Protein AF-A0A291TD66-F1 (afdb_monomer)

Radius of gyration: 29.39 Å; Cα contacts (8 Å, |Δi|>4): 275; chains: 1; bounding box: 72×44×84 Å

Sequence (279 aa):
MDSLESNVFINEDDFLKKINCFNLNLIEVDSYNDLDIILSMSVDSFLTFAHKKQLDIFYQFNYLDETDYLITGSTVIDSIPSVLFSSHQIHSDFPAYLNSLLSPDNSLSVPDDFQKSFNSFEHSLASKIINYDHSLDEIYFSHPESVVLFVLFEGHILGLEQIFFECPYLSSEGQLEEFLISHKDFLAKVQSTLDDERKNFKNSLFHDAHFTQCTNKSLRTEYIQRIWNDPQHSNVRTLFHDPLNDYSPDTPSSSFKTFIEASYSEYRNLLRRGLIKSE

pLDDT: mean 76.98, std 14.84, range [33.75, 93.75]

Foldseek 3Di:
DDPPPPLPDDDPVVVVVVCVVVVWDWDFDPDPPATAIETADDPVVVVVVCVVVVWDKDKDFAFDDLLQQQQALVLCVPQVQCLLDQCPQAPPCLRVVLNCVVDVPPPCPPPPVNVVVHDPLSVVLSVQNSVVSVVDDPVRRVHGQWMWMWTQDSNHTYIYDIDGDDDPGDTSNVVSVVSVVVCVVVSVVVNVVLVVVLVVVLVVLLVDPQLLPCPDPVSLVVVQLCLLPDPVNVCLCRSQPDVVACPDSSDGDPRSSVSSVVSSVVSVVCVVVVVDDDD

Structure (mmCIF, N/CA/C/O backbone):
data_AF-A0A291TD66-F1
#
_entry.id   AF-A0A291TD66-F1
#
loop_
_atom_site.group_PDB
_atom_site.id
_atom_site.type_symbol
_atom_site.label_atom_id
_atom_site.label_alt_id
_atom_site.label_comp_id
_atom_site.label_asym_id
_atom_site.label_entity_id
_atom_site.label_seq_id
_atom_site.pdbx_PDB_ins_code
_atom_site.Cartn_x
_atom_site.Cartn_y
_atom_site.Cartn_z
_atom_site.occupancy
_atom_site.B_iso_or_equiv
_atom_site.auth_seq_id
_atom_site.auth_comp_id
_atom_site.auth_asym_id
_atom_site.auth_atom_id
_atom_site.pdbx_PDB_model_num
ATOM 1 N N . MET A 1 1 ? 39.226 -28.873 -39.088 1.00 35.69 1 MET A N 1
ATOM 2 C CA . MET A 1 1 ? 40.150 -28.411 -38.038 1.00 35.69 1 MET A CA 1
ATOM 3 C C . MET A 1 1 ? 39.379 -27.391 -37.251 1.00 35.69 1 MET A C 1
ATOM 5 O O . MET A 1 1 ? 39.057 -26.341 -37.788 1.00 35.69 1 MET A O 1
ATOM 9 N N . ASP A 1 2 ? 38.971 -27.821 -36.069 1.00 37.25 2 ASP A N 1
ATOM 10 C CA . ASP A 1 2 ? 38.039 -27.144 -35.185 1.00 37.25 2 ASP A CA 1
ATOM 11 C C . ASP A 1 2 ? 38.670 -25.877 -34.608 1.00 37.25 2 ASP A C 1
ATOM 13 O O . ASP A 1 2 ? 39.697 -25.949 -33.936 1.00 37.25 2 ASP A O 1
ATOM 17 N N . SER A 1 3 ? 38.048 -24.722 -34.834 1.00 36.16 3 SER A N 1
ATOM 18 C CA . SER A 1 3 ? 38.161 -23.594 -33.911 1.00 36.16 3 SER A CA 1
ATOM 19 C C . SER A 1 3 ? 36.918 -23.620 -33.029 1.00 36.16 3 SER A C 1
ATOM 21 O O . SER A 1 3 ? 35.952 -22.896 -33.258 1.00 36.16 3 SER A O 1
ATOM 23 N N . LEU A 1 4 ? 36.928 -24.528 -32.052 1.00 37.41 4 LEU A N 1
ATOM 24 C CA . LEU A 1 4 ? 36.123 -24.362 -30.850 1.00 37.41 4 LEU A CA 1
ATOM 25 C C . LEU A 1 4 ? 36.611 -23.068 -30.194 1.00 37.41 4 LEU A C 1
ATOM 27 O O . LEU A 1 4 ? 37.644 -23.064 -29.525 1.00 37.41 4 LEU A O 1
ATOM 31 N N . GLU A 1 5 ? 35.897 -21.967 -30.416 1.00 40.19 5 GLU A N 1
ATOM 32 C CA . GLU A 1 5 ? 35.895 -20.859 -29.468 1.00 40.19 5 GLU A CA 1
ATOM 33 C C . GLU A 1 5 ? 35.313 -21.428 -28.175 1.00 40.19 5 GLU A C 1
ATOM 35 O O . GLU A 1 5 ? 34.105 -21.525 -27.976 1.00 40.19 5 GLU A O 1
ATOM 40 N N . SER A 1 6 ? 36.198 -21.959 -27.333 1.00 33.75 6 SER A N 1
ATOM 41 C CA . SER A 1 6 ? 35.845 -22.327 -25.977 1.00 33.75 6 SER A CA 1
ATOM 42 C C . SER A 1 6 ? 35.407 -21.045 -25.289 1.00 33.75 6 SER A C 1
ATOM 44 O O . SER A 1 6 ? 36.240 -20.157 -25.095 1.00 33.75 6 SER A O 1
ATOM 46 N N . ASN A 1 7 ? 34.132 -20.951 -24.918 1.00 38.38 7 ASN A N 1
ATOM 47 C CA . ASN A 1 7 ? 33.696 -19.993 -23.913 1.00 38.38 7 ASN A CA 1
ATOM 48 C C . ASN A 1 7 ? 34.590 -20.221 -22.689 1.00 38.38 7 ASN A C 1
ATOM 50 O O . ASN A 1 7 ? 34.518 -21.264 -22.035 1.00 38.38 7 ASN A O 1
ATOM 54 N N . VAL A 1 8 ? 35.538 -19.312 -22.467 1.00 44.75 8 VAL A N 1
ATOM 55 C CA . VAL A 1 8 ? 36.436 -19.376 -21.319 1.00 44.75 8 VAL A CA 1
ATOM 56 C C . VAL A 1 8 ? 35.606 -18.918 -20.134 1.00 44.75 8 VAL A C 1
ATOM 58 O O . VAL A 1 8 ? 35.454 -17.725 -19.914 1.00 44.75 8 VAL A O 1
ATOM 61 N N . PHE A 1 9 ? 35.039 -19.875 -19.405 1.00 46.47 9 PHE A N 1
ATOM 62 C CA . PHE A 1 9 ? 34.419 -19.609 -18.115 1.00 46.47 9 PHE A CA 1
ATOM 63 C C . PHE A 1 9 ? 35.531 -19.317 -17.115 1.00 46.47 9 PHE A C 1
ATOM 65 O O . PHE A 1 9 ? 36.374 -20.171 -16.826 1.00 46.47 9 PHE A O 1
ATOM 72 N N . ILE A 1 10 ? 35.562 -18.086 -16.633 1.00 53.94 10 ILE A N 1
ATOM 73 C CA . ILE A 1 10 ? 36.482 -17.637 -15.595 1.00 53.94 10 ILE A CA 1
ATOM 74 C C . ILE A 1 10 ? 35.692 -17.677 -14.300 1.00 53.94 10 ILE A C 1
ATOM 76 O O . ILE A 1 10 ? 34.502 -17.372 -14.301 1.00 53.94 10 ILE A O 1
ATOM 80 N N . ASN A 1 11 ? 36.318 -18.098 -13.204 1.00 61.22 11 ASN A N 1
ATOM 81 C CA . ASN A 1 11 ? 35.626 -17.994 -11.930 1.00 61.22 11 ASN A CA 1
ATOM 82 C C . ASN A 1 11 ? 35.436 -16.513 -11.559 1.00 61.22 11 ASN A C 1
ATOM 84 O O . ASN A 1 11 ? 36.188 -15.630 -11.984 1.00 61.22 11 ASN A O 1
ATOM 88 N N . GLU A 1 12 ? 34.420 -16.270 -10.750 1.00 58.66 12 GLU A N 1
ATOM 89 C CA . GLU A 1 12 ? 34.024 -14.948 -10.287 1.00 58.66 12 GLU A CA 1
ATOM 90 C C . GLU A 1 12 ? 35.182 -14.189 -9.615 1.00 58.66 12 GLU A C 1
ATOM 92 O O . GLU A 1 12 ? 35.475 -13.058 -9.984 1.00 58.66 12 GLU A O 1
ATOM 97 N N . ASP A 1 13 ? 35.938 -14.831 -8.720 1.00 66.19 13 ASP A N 1
ATOM 98 C CA . ASP A 1 13 ? 37.070 -14.201 -8.023 1.00 66.19 13 ASP A CA 1
ATOM 99 C C . ASP A 1 13 ? 38.152 -13.657 -8.971 1.00 66.19 13 ASP A C 1
ATOM 101 O O . ASP A 1 13 ? 38.723 -12.584 -8.748 1.00 66.19 13 ASP A O 1
ATOM 105 N N . ASP A 1 14 ? 38.492 -14.403 -10.022 1.00 66.62 14 ASP A N 1
ATOM 106 C CA . ASP A 1 14 ? 39.509 -13.998 -10.991 1.00 66.62 14 ASP A CA 1
ATOM 107 C C . ASP A 1 14 ? 38.967 -12.945 -11.962 1.00 66.62 14 ASP A C 1
ATOM 109 O O . ASP A 1 14 ? 39.715 -12.059 -12.394 1.00 66.62 14 ASP A O 1
ATOM 113 N N . PHE A 1 15 ? 37.664 -12.979 -12.240 1.00 65.12 15 PHE A N 1
ATOM 114 C CA . PHE A 1 15 ? 36.959 -11.923 -12.953 1.00 65.12 15 PHE A CA 1
ATOM 115 C C . PHE A 1 15 ? 36.955 -10.606 -12.159 1.00 65.12 15 PHE A C 1
ATOM 117 O O . PHE A 1 15 ? 37.388 -9.567 -12.667 1.00 65.12 15 PHE A O 1
ATOM 124 N N . LEU A 1 16 ? 36.597 -10.654 -10.874 1.00 63.41 16 LEU A N 1
ATOM 125 C CA . LEU A 1 16 ? 36.580 -9.502 -9.970 1.00 63.41 16 LEU A CA 1
ATOM 126 C C . LEU A 1 16 ? 37.979 -8.902 -9.779 1.00 63.41 16 LEU A C 1
ATOM 128 O O . LEU A 1 16 ? 38.147 -7.680 -9.790 1.00 63.41 16 LEU A O 1
ATOM 132 N N . LYS A 1 17 ? 39.026 -9.735 -9.681 1.00 68.69 17 LYS A N 1
ATOM 133 C CA . LYS A 1 17 ? 40.422 -9.255 -9.676 1.00 68.69 17 LYS A CA 1
ATOM 134 C C . LYS A 1 17 ? 40.770 -8.512 -10.960 1.00 68.69 17 LYS A C 1
ATOM 136 O O . LYS A 1 17 ? 41.386 -7.448 -10.888 1.00 68.69 17 LYS A O 1
ATOM 141 N N . LYS A 1 18 ? 40.382 -9.043 -12.126 1.00 65.69 18 LYS A N 1
ATOM 142 C CA . LYS A 1 18 ? 40.617 -8.375 -13.413 1.00 65.69 18 LYS A CA 1
ATOM 143 C C . LYS A 1 18 ? 39.899 -7.028 -13.477 1.00 65.69 18 LYS A C 1
ATOM 145 O O . LYS A 1 18 ? 40.526 -6.067 -13.911 1.00 65.69 18 LYS A O 1
ATOM 150 N N . ILE A 1 19 ? 38.646 -6.937 -13.029 1.00 66.62 19 ILE A N 1
ATOM 151 C CA . ILE A 1 19 ? 37.884 -5.676 -12.977 1.00 66.62 19 ILE A CA 1
ATOM 152 C C . ILE A 1 19 ? 38.576 -4.648 -12.075 1.00 66.62 19 ILE A C 1
ATOM 154 O O . ILE A 1 19 ? 38.814 -3.516 -12.503 1.00 66.62 19 ILE A O 1
ATOM 158 N N . ASN A 1 20 ? 38.998 -5.053 -10.875 1.00 63.38 20 ASN A N 1
ATOM 159 C CA . ASN A 1 20 ? 39.725 -4.186 -9.945 1.00 63.38 20 ASN A CA 1
ATOM 160 C C . ASN A 1 20 ? 41.057 -3.671 -10.520 1.00 63.38 20 ASN A C 1
ATOM 162 O O . ASN A 1 20 ? 41.420 -2.520 -10.288 1.00 63.38 20 ASN A O 1
ATOM 166 N N . CYS A 1 21 ? 41.773 -4.465 -11.331 1.00 64.44 21 CYS A N 1
ATOM 167 C CA . CYS A 1 21 ? 42.981 -4.001 -12.031 1.00 64.44 21 CYS A CA 1
ATOM 168 C C . CYS A 1 21 ? 42.725 -2.831 -13.000 1.00 64.44 21 CYS A C 1
ATOM 170 O O . CYS A 1 21 ? 43.675 -2.149 -13.391 1.00 64.44 21 CYS A O 1
ATOM 172 N N . PHE A 1 22 ? 41.472 -2.592 -13.392 1.00 60.22 22 PHE A N 1
ATOM 173 C CA . PHE A 1 22 ? 41.070 -1.460 -14.223 1.00 60.22 22 PHE A CA 1
ATOM 174 C C . PHE A 1 22 ? 40.542 -0.262 -13.413 1.00 60.22 22 PHE A C 1
ATOM 176 O O . PHE A 1 22 ? 40.078 0.697 -14.025 1.00 60.22 22 PHE A O 1
ATOM 183 N N . ASN A 1 23 ? 40.659 -0.272 -12.075 1.00 54.47 23 ASN A N 1
ATOM 184 C CA . ASN A 1 23 ? 40.127 0.760 -11.169 1.00 54.47 23 ASN A CA 1
ATOM 185 C C . ASN A 1 23 ? 38.615 0.998 -11.337 1.00 54.47 23 ASN A C 1
ATOM 187 O O . ASN A 1 23 ? 38.144 2.132 -11.238 1.00 54.47 23 ASN A O 1
ATOM 191 N N . LEU A 1 24 ? 37.855 -0.058 -11.625 1.00 58.28 24 LEU A N 1
ATOM 192 C CA . LEU A 1 24 ? 36.402 0.020 -11.720 1.00 58.28 24 LEU A CA 1
ATOM 193 C C . LEU A 1 24 ? 35.789 -0.261 -10.346 1.00 58.28 24 LEU A C 1
ATOM 195 O O . LEU A 1 24 ? 36.155 -1.241 -9.703 1.00 58.28 24 LEU A O 1
ATOM 199 N N . ASN A 1 25 ? 34.862 0.591 -9.909 1.00 53.41 25 ASN A N 1
ATOM 200 C CA . ASN A 1 25 ? 34.081 0.352 -8.699 1.00 53.41 25 ASN A CA 1
ATOM 201 C C . ASN A 1 25 ? 32.863 -0.502 -9.067 1.00 53.41 25 ASN A C 1
ATOM 203 O O . ASN A 1 25 ? 32.095 -0.131 -9.958 1.00 53.41 25 ASN A O 1
ATOM 207 N N . LEU A 1 26 ? 32.729 -1.647 -8.402 1.00 55.78 26 LEU A N 1
ATOM 208 C CA . LEU A 1 26 ? 31.728 -2.668 -8.688 1.00 55.78 26 LEU A CA 1
ATOM 209 C C . LEU A 1 26 ? 30.606 -2.631 -7.653 1.00 55.78 26 LEU A C 1
ATOM 211 O O . LEU A 1 26 ? 30.875 -2.512 -6.456 1.00 55.78 26 LEU A O 1
ATOM 215 N N . ILE A 1 27 ? 29.372 -2.774 -8.127 1.00 53.19 27 ILE A N 1
ATOM 216 C CA . ILE A 1 27 ? 28.210 -3.100 -7.306 1.00 53.19 27 ILE A CA 1
ATOM 217 C C . ILE A 1 27 ? 27.649 -4.404 -7.874 1.00 53.19 27 ILE A C 1
ATOM 219 O O . ILE A 1 27 ? 27.242 -4.461 -9.035 1.00 53.19 27 ILE A O 1
ATOM 223 N N . GLU A 1 28 ? 27.711 -5.465 -7.077 1.00 51.84 28 GLU A N 1
ATOM 224 C CA . GLU A 1 28 ? 27.093 -6.748 -7.404 1.00 51.84 28 GLU A CA 1
ATOM 225 C C . GLU A 1 28 ? 25.586 -6.646 -7.153 1.00 51.84 28 GLU A C 1
ATOM 227 O O . GLU A 1 28 ? 25.164 -6.085 -6.137 1.00 51.84 28 GLU A O 1
ATOM 232 N N . VAL A 1 29 ? 24.780 -7.140 -8.091 1.00 47.06 29 VAL A N 1
ATOM 233 C CA . VAL A 1 29 ? 23.324 -7.200 -7.945 1.00 47.06 29 VAL A CA 1
ATOM 234 C C . VAL A 1 29 ? 22.941 -8.655 -7.721 1.00 47.06 29 VAL A C 1
ATOM 236 O O . VAL A 1 29 ? 23.192 -9.495 -8.581 1.00 47.06 29 VAL A O 1
ATOM 239 N N . ASP A 1 30 ? 22.328 -8.947 -6.572 1.00 44.62 30 ASP A N 1
ATOM 240 C CA . ASP A 1 30 ? 21.834 -10.282 -6.221 1.00 44.62 30 ASP A CA 1
ATOM 241 C C . ASP A 1 30 ? 20.697 -10.699 -7.178 1.00 44.62 30 ASP A C 1
ATOM 243 O O . ASP A 1 30 ? 19.514 -10.485 -6.902 1.00 44.62 30 ASP A O 1
ATOM 247 N N . SER A 1 31 ? 21.036 -11.296 -8.322 1.00 44.06 31 SER A N 1
ATOM 248 C CA . SER A 1 31 ? 20.079 -11.907 -9.248 1.00 44.06 31 SER A CA 1
ATOM 249 C C . SER A 1 31 ? 20.279 -13.425 -9.291 1.00 44.06 31 SER A C 1
ATOM 251 O O . SER A 1 31 ? 21.393 -13.943 -9.274 1.00 44.06 31 SER A O 1
ATOM 253 N N . TYR A 1 32 ? 19.172 -14.169 -9.291 1.00 45.06 32 TYR A N 1
ATOM 254 C CA . TYR A 1 32 ? 19.145 -15.576 -8.885 1.00 45.06 32 TYR A CA 1
ATOM 255 C C . TYR A 1 32 ? 19.742 -16.588 -9.876 1.00 45.06 32 TYR A C 1
ATOM 257 O O . TYR A 1 32 ? 19.617 -17.775 -9.594 1.00 45.06 32 TYR A O 1
ATOM 265 N N . ASN A 1 33 ? 20.359 -16.199 -11.000 1.00 48.38 33 ASN A N 1
ATOM 266 C CA . ASN A 1 33 ? 20.998 -17.176 -11.903 1.00 48.38 33 ASN A CA 1
ATOM 267 C C . ASN A 1 33 ? 22.148 -16.668 -12.794 1.00 48.38 33 ASN A C 1
ATOM 269 O O . ASN A 1 33 ? 22.794 -17.515 -13.400 1.00 48.38 33 ASN A O 1
ATOM 273 N N . ASP A 1 34 ? 22.469 -15.374 -12.844 1.00 53.81 34 ASP A N 1
ATOM 274 C CA . ASP A 1 34 ? 23.627 -14.853 -13.585 1.00 53.81 34 ASP A CA 1
ATOM 275 C C . ASP A 1 34 ? 24.214 -13.633 -12.847 1.00 53.81 34 ASP A C 1
ATOM 277 O O . ASP A 1 34 ? 23.474 -12.803 -12.312 1.00 53.81 34 ASP A O 1
ATOM 281 N N . LEU A 1 35 ? 25.550 -13.551 -12.786 1.00 57.81 35 LEU A N 1
ATOM 282 C CA . LEU A 1 35 ? 26.290 -12.409 -12.233 1.00 57.81 35 LEU A CA 1
ATOM 283 C C . LEU A 1 35 ? 26.187 -11.225 -13.200 1.00 57.81 35 LEU A C 1
ATOM 285 O O . LEU A 1 35 ? 27.022 -11.066 -14.095 1.00 57.81 35 LEU A O 1
ATOM 289 N N . ASP A 1 36 ? 25.164 -10.402 -13.003 1.00 62.38 36 ASP A N 1
ATOM 290 C CA . ASP A 1 36 ? 25.065 -9.089 -13.626 1.00 62.38 36 ASP A CA 1
ATOM 291 C C . ASP A 1 36 ? 25.884 -8.092 -12.807 1.00 62.38 36 ASP A C 1
ATOM 293 O O . ASP A 1 36 ? 25.640 -7.859 -11.621 1.00 62.38 36 ASP A O 1
ATOM 297 N N . ILE A 1 37 ? 26.894 -7.503 -13.444 1.00 69.12 37 ILE A N 1
ATOM 298 C CA . ILE A 1 37 ? 27.812 -6.585 -12.775 1.00 69.12 37 ILE A CA 1
ATOM 299 C C . ILE A 1 37 ? 27.511 -5.159 -13.206 1.00 69.12 37 ILE A C 1
ATOM 301 O O . ILE A 1 37 ? 27.679 -4.799 -14.375 1.00 69.12 37 ILE A O 1
ATOM 305 N N . ILE A 1 38 ? 27.120 -4.334 -12.233 1.00 70.94 38 ILE A N 1
ATOM 306 C CA . ILE A 1 38 ? 26.930 -2.901 -12.430 1.00 70.94 38 ILE A CA 1
ATOM 307 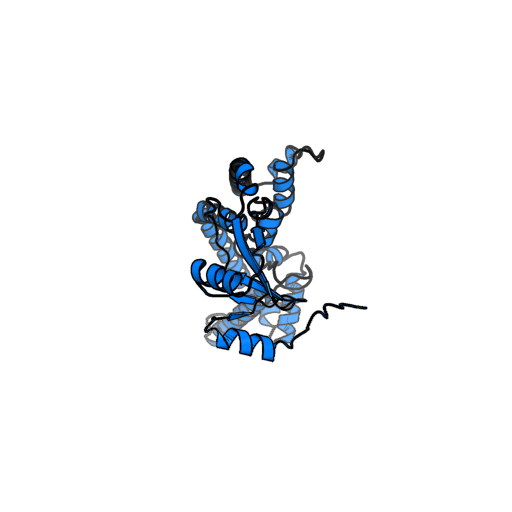C C . ILE A 1 38 ? 28.239 -2.177 -12.141 1.00 70.94 38 ILE A C 1
ATOM 309 O O . ILE A 1 38 ? 28.860 -2.301 -11.080 1.00 70.94 38 ILE A O 1
ATOM 313 N N . LEU A 1 39 ? 28.658 -1.385 -13.119 1.00 72.06 39 LEU A N 1
ATOM 314 C CA . LEU A 1 39 ? 29.852 -0.570 -13.059 1.00 72.06 39 LEU A CA 1
ATOM 315 C C . LEU A 1 39 ? 29.482 0.860 -12.657 1.00 72.06 39 LEU A C 1
ATOM 317 O O . LEU A 1 39 ? 28.816 1.579 -13.402 1.00 72.06 39 LEU A O 1
ATOM 321 N N . SER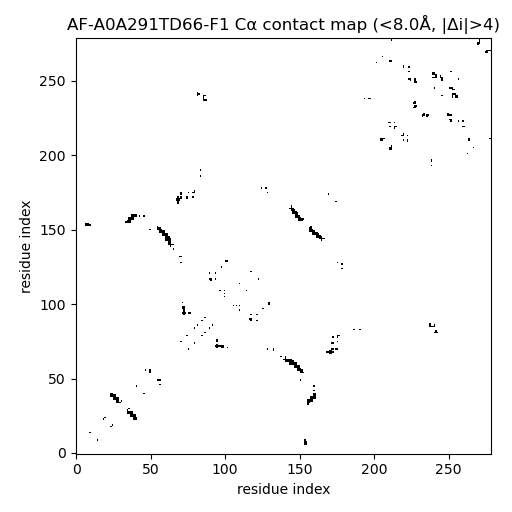 A 1 40 ? 29.994 1.303 -11.510 1.00 69.12 40 SER A N 1
ATOM 322 C CA . SER A 1 40 ? 29.873 2.687 -11.041 1.00 69.12 40 SER A CA 1
ATOM 323 C C . SER A 1 40 ? 30.949 3.560 -11.705 1.00 69.12 40 SER A C 1
ATOM 325 O O . SER A 1 40 ? 31.948 3.934 -11.079 1.00 69.12 40 SER A O 1
ATOM 327 N N . MET A 1 41 ? 30.783 3.872 -12.992 1.00 72.56 41 MET A N 1
ATOM 328 C CA . MET A 1 41 ? 31.677 4.766 -13.742 1.00 72.56 41 MET A CA 1
ATOM 329 C C . MET A 1 41 ? 30.913 5.702 -14.685 1.00 72.56 41 MET A C 1
ATOM 331 O O . MET A 1 41 ? 29.727 5.518 -14.927 1.00 72.56 41 MET A O 1
ATOM 335 N N . SER A 1 42 ? 31.595 6.703 -15.256 1.00 79.69 42 SER A N 1
ATOM 336 C CA . SER A 1 42 ? 30.979 7.568 -16.270 1.00 79.69 42 SER A CA 1
ATOM 337 C C . SER A 1 42 ? 30.747 6.833 -17.595 1.00 79.69 42 SER A C 1
ATOM 339 O O . SER A 1 42 ? 31.536 5.963 -17.973 1.00 79.69 42 SER A O 1
ATOM 341 N N . VAL A 1 43 ? 29.726 7.259 -18.349 1.00 81.88 43 VAL A N 1
ATOM 342 C CA . VAL A 1 43 ? 29.430 6.749 -19.702 1.00 81.88 43 VAL A CA 1
ATOM 343 C C . VAL A 1 43 ? 30.674 6.794 -20.596 1.00 81.88 43 VAL A C 1
ATOM 345 O O . VAL A 1 43 ? 31.015 5.795 -21.221 1.00 81.88 43 VAL A O 1
ATOM 348 N N . ASP A 1 44 ? 31.429 7.897 -20.588 1.00 83.19 44 ASP A N 1
ATOM 349 C CA . ASP A 1 44 ? 32.660 8.030 -21.384 1.00 83.19 44 ASP A CA 1
ATOM 350 C C . ASP A 1 44 ? 33.723 6.976 -21.032 1.00 83.19 44 ASP A C 1
ATOM 352 O O . ASP A 1 44 ? 34.419 6.456 -21.911 1.00 83.19 44 ASP A O 1
ATOM 356 N N . SER A 1 45 ? 33.847 6.638 -19.744 1.00 82.94 45 SER A N 1
ATOM 357 C CA . SER A 1 45 ? 34.792 5.621 -19.269 1.00 82.94 45 SER A CA 1
ATOM 358 C C . SER A 1 45 ? 34.364 4.227 -19.721 1.00 82.94 45 SER A C 1
ATOM 360 O O . SER A 1 45 ? 35.200 3.445 -20.180 1.00 82.94 45 SER A O 1
ATOM 362 N N . PHE A 1 46 ? 33.061 3.947 -19.667 1.00 84.00 46 PHE A N 1
ATOM 363 C CA . PHE A 1 46 ? 32.473 2.692 -20.125 1.00 84.00 46 PHE A CA 1
ATOM 364 C C . PHE A 1 46 ? 32.638 2.502 -21.637 1.00 84.00 46 PHE A C 1
ATOM 366 O O . PHE A 1 46 ? 33.136 1.467 -22.082 1.00 84.00 46 PHE A O 1
ATOM 373 N N . LEU A 1 47 ? 32.332 3.533 -22.433 1.00 85.38 47 LEU A N 1
ATOM 374 C CA . LEU A 1 47 ? 32.537 3.514 -23.885 1.00 85.38 47 LEU A CA 1
ATOM 375 C C . LEU A 1 47 ? 34.017 3.313 -24.233 1.00 85.38 47 LEU A C 1
ATOM 377 O O . LEU A 1 47 ? 34.358 2.508 -25.100 1.00 85.38 47 LEU A O 1
ATOM 381 N N . THR A 1 48 ? 34.922 3.990 -23.519 1.00 86.25 48 THR A N 1
ATOM 382 C CA . THR A 1 48 ? 36.372 3.822 -23.702 1.00 86.25 48 THR A CA 1
ATOM 383 C C . THR A 1 48 ? 36.820 2.393 -23.389 1.00 86.25 48 THR A C 1
ATOM 385 O O . THR A 1 48 ? 37.633 1.826 -24.124 1.00 86.25 48 THR A O 1
ATOM 388 N N . PHE A 1 49 ? 36.296 1.796 -22.315 1.00 84.19 49 PHE A N 1
ATOM 389 C CA . PHE A 1 49 ? 36.559 0.405 -21.954 1.00 84.19 49 PHE A CA 1
ATOM 390 C C . PHE A 1 49 ? 36.100 -0.555 -23.057 1.00 84.19 49 PHE A C 1
ATOM 392 O O . PHE A 1 49 ? 36.915 -1.347 -23.543 1.00 84.19 49 PHE A O 1
ATOM 399 N N . ALA A 1 50 ? 34.846 -0.431 -23.499 1.00 86.25 50 ALA A N 1
ATOM 400 C CA . ALA A 1 50 ? 34.267 -1.265 -24.546 1.00 86.25 50 ALA A CA 1
ATOM 401 C C . ALA A 1 50 ? 35.069 -1.167 -25.854 1.00 86.25 50 ALA A C 1
ATOM 403 O O . ALA A 1 50 ? 35.506 -2.183 -26.398 1.00 86.25 50 ALA A O 1
ATOM 404 N N . HIS A 1 51 ? 35.390 0.055 -26.297 1.00 87.25 51 HIS A N 1
ATOM 405 C CA . HIS A 1 51 ? 36.200 0.284 -27.495 1.00 87.25 51 HIS A CA 1
ATOM 406 C C . HIS A 1 51 ? 37.611 -0.299 -27.384 1.00 87.25 51 HIS A C 1
ATOM 408 O O . HIS A 1 51 ? 38.086 -0.948 -28.316 1.00 87.25 51 HIS A O 1
ATOM 414 N N . LYS A 1 52 ? 38.292 -0.114 -26.244 1.00 87.19 52 LYS A N 1
ATOM 415 C CA . LYS A 1 52 ? 39.638 -0.667 -26.016 1.00 87.19 52 LYS A CA 1
ATOM 416 C C . LYS A 1 52 ? 39.649 -2.195 -26.079 1.00 87.19 52 LYS A C 1
ATOM 418 O O . LYS A 1 52 ? 40.663 -2.784 -26.454 1.00 87.19 52 LYS A O 1
ATOM 423 N N . LYS A 1 53 ? 38.547 -2.827 -25.680 1.00 83.38 53 LYS A N 1
ATOM 424 C CA . LYS A 1 53 ? 38.371 -4.280 -25.674 1.00 83.38 53 LYS A CA 1
ATOM 425 C C . LYS A 1 53 ? 37.734 -4.831 -26.950 1.00 83.38 53 LYS A C 1
ATOM 427 O O . LYS A 1 53 ? 37.640 -6.046 -27.057 1.00 83.38 53 LYS A O 1
ATOM 432 N N . GLN A 1 54 ? 37.386 -3.968 -27.910 1.00 86.56 54 GLN A N 1
ATOM 433 C CA . GLN A 1 54 ? 36.685 -4.342 -29.144 1.00 86.56 54 GLN A CA 1
ATOM 434 C C . GLN A 1 54 ? 35.381 -5.101 -28.856 1.00 86.56 54 GLN A C 1
ATOM 436 O O . GLN A 1 54 ? 35.074 -6.086 -29.517 1.00 86.56 54 GLN A O 1
ATOM 441 N N . LEU A 1 55 ? 34.648 -4.658 -27.831 1.00 85.38 55 LEU A N 1
ATOM 442 C CA . LEU A 1 55 ? 33.367 -5.239 -27.442 1.00 85.38 55 LEU A CA 1
ATOM 443 C C . LEU A 1 55 ? 32.228 -4.478 -28.106 1.00 85.38 55 LEU A C 1
ATOM 445 O O . LEU A 1 55 ? 32.263 -3.246 -28.184 1.00 85.38 55 LEU A O 1
ATOM 449 N N . ASP A 1 56 ? 31.205 -5.219 -28.514 1.00 86.81 56 ASP A N 1
ATOM 450 C CA . ASP A 1 56 ? 29.937 -4.634 -28.920 1.00 86.81 56 ASP A CA 1
ATOM 451 C C . ASP A 1 56 ? 29.204 -4.091 -27.691 1.00 86.81 56 ASP A C 1
ATOM 453 O O . ASP A 1 56 ? 29.124 -4.746 -26.647 1.00 86.81 56 ASP A O 1
ATOM 457 N N . ILE A 1 57 ? 28.686 -2.871 -27.828 1.00 87.69 57 ILE A N 1
ATOM 458 C CA . ILE A 1 57 ? 27.865 -2.220 -26.811 1.00 87.69 57 ILE A CA 1
ATOM 459 C C . ILE A 1 57 ? 26.406 -2.471 -27.155 1.00 87.69 57 ILE A C 1
ATOM 461 O O . ILE A 1 57 ? 25.927 -2.091 -28.225 1.00 87.69 57 ILE A O 1
ATOM 465 N N . PHE A 1 58 ? 25.706 -3.073 -26.210 1.00 88.62 58 PHE A N 1
ATOM 466 C CA . PHE A 1 58 ? 24.276 -3.289 -26.248 1.00 88.62 58 PHE A CA 1
ATOM 467 C C . PHE A 1 58 ? 23.570 -2.240 -25.392 1.00 88.62 58 PHE A C 1
ATOM 469 O O . PHE A 1 58 ? 24.148 -1.643 -24.480 1.00 88.62 58 PHE A O 1
ATOM 476 N N . TYR A 1 59 ? 22.301 -2.016 -25.705 1.00 86.94 59 TYR A N 1
ATOM 477 C CA . TYR A 1 59 ? 21.415 -1.169 -24.926 1.00 86.94 59 TYR A CA 1
ATOM 478 C C . TYR A 1 59 ? 20.101 -1.905 -24.691 1.00 86.94 59 TYR A C 1
ATOM 480 O O . TYR A 1 59 ? 19.581 -2.569 -25.589 1.00 86.94 59 TYR A O 1
ATOM 488 N N . GLN A 1 60 ? 19.570 -1.767 -23.484 1.00 85.56 60 GLN A N 1
ATOM 489 C CA . GLN A 1 60 ? 18.252 -2.247 -23.106 1.00 85.56 60 GLN A CA 1
ATOM 490 C C . GLN A 1 60 ? 17.431 -1.059 -22.625 1.00 85.56 6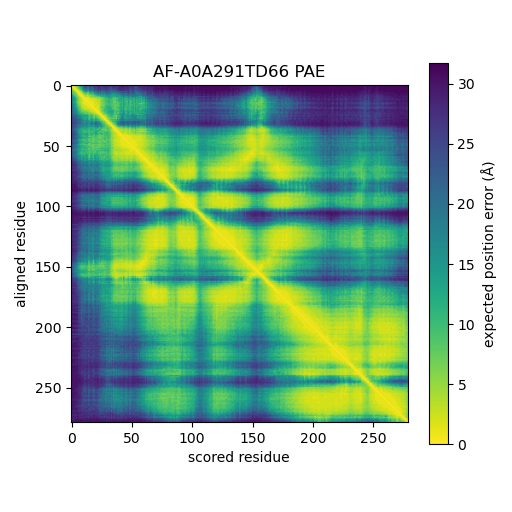0 GLN A C 1
ATOM 492 O O . GLN A 1 60 ? 17.831 -0.359 -21.697 1.00 85.56 60 GLN A O 1
ATOM 497 N N . PHE A 1 61 ? 16.293 -0.839 -23.277 1.00 85.62 61 PHE A N 1
ATOM 498 C CA . PHE A 1 61 ? 15.278 0.090 -22.807 1.00 85.62 61 PHE A CA 1
ATOM 499 C C . PHE A 1 61 ? 14.366 -0.632 -21.825 1.00 85.62 61 PHE A C 1
ATOM 501 O O . PHE A 1 61 ? 13.813 -1.679 -22.164 1.00 85.62 61 PHE A O 1
ATOM 508 N N . ASN A 1 62 ? 14.205 -0.062 -20.638 1.00 84.44 62 ASN A N 1
ATOM 509 C CA . ASN A 1 62 ? 13.165 -0.468 -19.705 1.00 84.44 62 ASN A CA 1
ATOM 510 C C . ASN A 1 62 ? 12.040 0.554 -19.816 1.00 84.44 62 ASN A C 1
ATOM 512 O O . ASN A 1 62 ? 12.306 1.754 -19.854 1.00 84.44 62 ASN A O 1
ATOM 516 N N . TYR A 1 63 ? 10.810 0.077 -19.928 1.00 84.81 63 TYR A N 1
ATOM 517 C CA . TYR A 1 63 ? 9.617 0.897 -20.106 1.00 84.81 63 TYR A CA 1
ATOM 518 C C . TYR A 1 63 ? 8.815 0.882 -18.816 1.00 84.81 63 TYR A C 1
ATOM 520 O O . TYR A 1 63 ? 8.843 -0.114 -18.097 1.00 84.81 63 TYR A O 1
ATOM 528 N N . LEU A 1 64 ? 8.104 1.975 -18.557 1.00 84.75 64 LEU A N 1
ATOM 529 C CA . LEU A 1 64 ? 7.149 2.014 -17.461 1.00 84.75 64 LEU A CA 1
ATOM 530 C C . LEU A 1 64 ? 5.998 1.053 -17.740 1.00 84.75 64 LEU A C 1
ATOM 532 O O . LEU A 1 64 ? 5.477 1.019 -18.856 1.00 84.75 64 LEU A O 1
ATOM 536 N N . ASP A 1 65 ? 5.581 0.314 -16.720 1.00 85.81 65 ASP A N 1
ATOM 537 C CA . ASP A 1 65 ? 4.363 -0.480 -16.781 1.00 85.81 65 ASP A CA 1
ATOM 538 C C . ASP A 1 65 ? 3.187 0.392 -16.337 1.00 85.81 65 ASP A C 1
ATOM 540 O O . ASP A 1 65 ? 3.174 0.908 -15.224 1.00 85.81 65 ASP A O 1
ATOM 544 N N . GLU A 1 66 ? 2.189 0.568 -17.202 1.00 85.69 66 GLU A N 1
ATOM 545 C CA . GLU A 1 66 ? 0.959 1.300 -16.875 1.00 85.69 66 GLU A CA 1
ATOM 546 C C . GLU A 1 66 ? 0.306 0.783 -15.585 1.00 85.69 66 GLU A C 1
ATOM 548 O O . GLU A 1 66 ? -0.237 1.561 -14.797 1.00 85.69 66 GLU A O 1
ATOM 553 N N . THR A 1 67 ? 0.409 -0.522 -15.325 1.00 85.50 67 THR A N 1
ATOM 554 C CA . THR A 1 67 ? -0.179 -1.145 -14.137 1.00 85.50 67 THR A CA 1
ATOM 555 C C . THR A 1 67 ? 0.489 -0.717 -12.828 1.00 85.50 67 THR A C 1
ATOM 557 O O . THR A 1 67 ? -0.169 -0.758 -11.789 1.00 85.50 67 THR A O 1
ATOM 560 N N . ASP A 1 68 ? 1.729 -0.216 -12.870 1.00 88.25 68 ASP A N 1
ATOM 561 C CA . ASP A 1 68 ? 2.417 0.337 -11.695 1.00 88.25 68 ASP A CA 1
ATOM 562 C C . ASP A 1 68 ? 1.862 1.717 -11.295 1.00 88.25 68 ASP A C 1
ATOM 564 O O . ASP A 1 68 ? 2.014 2.156 -10.148 1.00 88.25 68 ASP A O 1
ATOM 568 N N . TYR A 1 69 ? 1.188 2.401 -12.225 1.00 90.69 69 TYR A N 1
ATOM 569 C CA . TYR A 1 69 ? 0.653 3.757 -12.060 1.00 90.69 69 TYR A CA 1
ATOM 570 C C . TYR A 1 69 ? -0.868 3.780 -11.915 1.00 90.69 69 TYR A C 1
ATOM 572 O O . TYR A 1 69 ? -1.394 4.636 -11.207 1.00 90.69 69 TYR A O 1
ATOM 580 N N . LEU A 1 70 ? -1.573 2.820 -12.511 1.00 91.69 70 LEU A N 1
ATOM 581 C CA . LEU A 1 70 ? -3.023 2.694 -12.401 1.00 91.69 70 LEU A CA 1
ATOM 582 C C . LEU A 1 70 ? -3.451 2.326 -10.970 1.00 91.69 70 LEU A C 1
ATOM 584 O O . LEU A 1 70 ? -2.986 1.335 -10.402 1.00 91.69 70 LEU A O 1
ATOM 588 N N . ILE A 1 71 ? -4.385 3.079 -10.382 1.00 92.19 71 ILE A N 1
ATOM 589 C CA . ILE A 1 71 ? -4.896 2.766 -9.040 1.00 92.19 71 ILE A CA 1
ATOM 590 C C . ILE A 1 71 ? -6.092 1.827 -9.155 1.00 92.19 71 ILE A C 1
ATOM 592 O O . ILE A 1 71 ? -7.234 2.226 -9.372 1.00 92.19 71 ILE A O 1
ATOM 596 N N . THR A 1 72 ? -5.847 0.548 -8.912 1.00 90.31 72 THR A N 1
ATOM 597 C CA . THR A 1 72 ? -6.891 -0.476 -8.966 1.00 90.31 72 THR A CA 1
ATOM 598 C C . THR A 1 72 ? -7.389 -0.850 -7.572 1.00 90.31 72 THR A C 1
ATOM 600 O O . THR A 1 72 ? -6.868 -0.434 -6.533 1.00 90.31 72 THR A O 1
ATOM 603 N N . GLY A 1 73 ? -8.407 -1.705 -7.528 1.00 85.19 73 GLY A N 1
ATOM 604 C CA . GLY A 1 73 ? -8.866 -2.330 -6.297 1.00 85.19 73 GLY A CA 1
ATOM 605 C C . GLY A 1 73 ? -7.764 -3.105 -5.564 1.00 85.19 73 GLY A C 1
ATOM 606 O O . GLY A 1 73 ? -7.800 -3.132 -4.338 1.00 85.19 73 GLY A O 1
ATOM 607 N N . SER A 1 74 ? -6.776 -3.695 -6.255 1.00 83.31 74 SER A N 1
ATOM 608 C CA . SER A 1 74 ? -5.644 -4.342 -5.569 1.00 83.31 74 SER A CA 1
ATOM 609 C C . SER A 1 74 ? -4.724 -3.319 -4.915 1.00 83.31 74 SER A C 1
ATOM 611 O O . SER A 1 74 ? -4.419 -3.483 -3.742 1.00 83.31 74 SER A O 1
ATOM 613 N N . THR A 1 75 ? -4.412 -2.204 -5.587 1.00 87.44 75 THR A N 1
ATOM 614 C CA . THR A 1 75 ? -3.670 -1.081 -4.979 1.00 87.44 75 THR A CA 1
ATOM 615 C C . THR A 1 75 ? -4.355 -0.603 -3.694 1.00 87.44 75 THR A C 1
ATOM 617 O O . THR A 1 75 ? -3.725 -0.370 -2.670 1.00 87.44 75 THR A O 1
ATOM 620 N N . VAL A 1 76 ? -5.686 -0.505 -3.710 1.00 83.00 76 VAL A N 1
ATOM 621 C CA . VAL A 1 76 ? -6.475 -0.133 -2.528 1.00 83.00 76 VAL A CA 1
ATOM 622 C C . VAL A 1 76 ? -6.358 -1.172 -1.406 1.00 83.00 76 VAL A C 1
ATOM 624 O O . VAL A 1 76 ? -6.271 -0.795 -0.240 1.00 83.00 76 VAL A O 1
ATOM 627 N N . ILE A 1 77 ? -6.370 -2.465 -1.729 1.00 77.19 77 ILE A N 1
ATOM 628 C CA . ILE A 1 77 ? -6.256 -3.548 -0.740 1.00 77.19 77 ILE A CA 1
ATOM 629 C C . ILE A 1 77 ? -4.858 -3.580 -0.115 1.00 77.19 77 ILE A C 1
ATOM 631 O O . ILE A 1 77 ? -4.743 -3.747 1.100 1.00 77.19 77 ILE A O 1
ATOM 635 N N . ASP A 1 78 ? -3.826 -3.411 -0.937 1.00 72.31 78 ASP A N 1
ATOM 636 C CA . ASP A 1 78 ? -2.433 -3.594 -0.539 1.00 72.31 78 ASP A CA 1
ATOM 637 C C . ASP A 1 78 ? -1.863 -2.345 0.149 1.00 72.31 78 ASP A C 1
ATOM 639 O O . ASP A 1 78 ? -1.129 -2.458 1.134 1.00 72.31 78 ASP A O 1
ATOM 643 N N . SER A 1 79 ? -2.243 -1.150 -0.318 1.00 70.06 79 SER A N 1
ATOM 644 C CA . SER A 1 79 ? -1.599 0.105 0.084 1.00 70.06 79 SER A CA 1
ATOM 645 C C . SER A 1 79 ? -2.426 0.951 1.054 1.00 70.06 79 SER A C 1
ATOM 647 O O . SER A 1 79 ? -1.847 1.786 1.750 1.00 70.06 79 SER A O 1
ATOM 649 N N . ILE A 1 80 ? -3.756 0.777 1.162 1.00 68.44 80 ILE A N 1
ATOM 650 C CA . ILE A 1 80 ? -4.512 1.506 2.192 1.00 68.44 80 ILE A CA 1
ATOM 651 C C . ILE A 1 80 ? -4.100 0.969 3.563 1.00 68.44 80 ILE A C 1
ATOM 653 O O . ILE A 1 80 ? -4.375 -0.194 3.874 1.00 68.44 80 ILE A O 1
ATOM 657 N N . PRO A 1 81 ? -3.516 1.809 4.443 1.00 55.31 81 PRO A N 1
ATOM 658 C CA . PRO A 1 81 ? -3.187 1.377 5.782 1.00 55.31 81 PRO A CA 1
ATOM 659 C C . PRO A 1 81 ? -4.482 0.985 6.474 1.00 55.31 81 PRO A C 1
ATOM 661 O O . PRO A 1 81 ? -5.337 1.811 6.796 1.00 55.31 81 PRO A O 1
ATOM 664 N N . SER A 1 82 ? -4.605 -0.297 6.749 1.00 51.12 82 SER A N 1
ATOM 665 C CA . SER A 1 82 ? -5.688 -0.877 7.530 1.00 51.12 82 SER A CA 1
ATOM 666 C C . SER A 1 82 ? -5.862 -0.260 8.914 1.00 51.12 82 SER A C 1
ATOM 668 O O . SER A 1 82 ? -6.935 -0.305 9.510 1.00 51.12 82 SER A O 1
ATOM 670 N N . VAL A 1 83 ? -4.797 0.365 9.411 1.00 44.50 83 VAL A N 1
ATOM 671 C CA . VAL A 1 83 ? -4.788 1.145 10.645 1.00 44.50 83 VAL A CA 1
ATOM 672 C C . VAL A 1 83 ? -5.634 2.420 10.520 1.00 44.50 83 VAL A C 1
ATOM 674 O O . VAL A 1 83 ? -6.211 2.843 11.517 1.00 44.50 83 VAL A O 1
ATOM 677 N N . LEU A 1 84 ? -5.739 3.017 9.324 1.00 50.28 84 LEU A N 1
ATOM 678 C CA . LEU A 1 84 ? -6.528 4.233 9.077 1.00 50.28 84 LEU A CA 1
ATOM 679 C C . LEU A 1 84 ? -7.999 3.936 8.782 1.00 50.28 84 LEU A C 1
ATOM 681 O O . LEU A 1 84 ? -8.857 4.761 9.089 1.00 50.28 84 LEU A O 1
ATOM 685 N N . PHE A 1 85 ? -8.296 2.758 8.236 1.00 54.47 85 PHE A N 1
ATOM 686 C CA . PHE A 1 85 ? -9.657 2.326 7.955 1.00 54.47 85 PHE A CA 1
ATOM 687 C C . PHE A 1 85 ? -9.904 0.979 8.620 1.00 54.47 85 PHE A C 1
ATOM 689 O O . PHE A 1 85 ? -9.574 -0.075 8.081 1.00 54.47 85 PHE A O 1
ATOM 696 N N . SER A 1 86 ? -10.566 1.000 9.780 1.00 50.09 86 SER A N 1
ATOM 697 C CA . SER A 1 86 ? -11.292 -0.190 10.231 1.00 50.09 86 SER A CA 1
ATOM 698 C C . SER A 1 86 ? -12.178 -0.675 9.077 1.00 50.09 86 SER A C 1
ATOM 700 O O . SER A 1 86 ? -12.740 0.169 8.371 1.00 50.09 86 SER A O 1
ATOM 702 N N . SER A 1 87 ? -12.371 -1.988 8.935 1.00 48.88 87 SER A N 1
ATOM 703 C CA .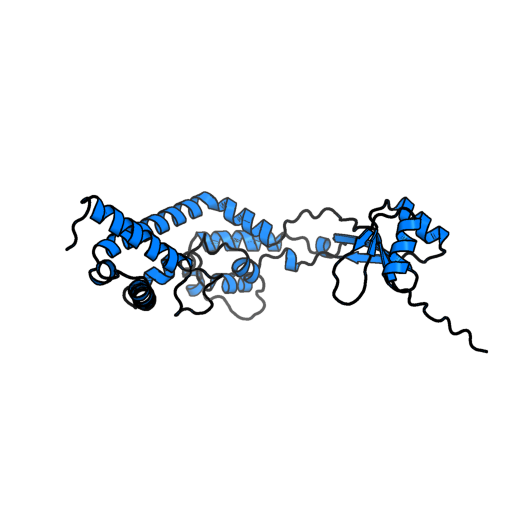 SER A 1 87 ? -13.176 -2.683 7.902 1.00 48.88 87 SER A CA 1
ATOM 704 C C . SER A 1 87 ? -14.639 -2.216 7.732 1.00 48.88 87 SER A C 1
ATOM 706 O O . SER A 1 87 ? -15.429 -2.850 7.046 1.00 48.88 87 SER A O 1
ATOM 708 N N . HIS A 1 88 ? -15.028 -1.140 8.412 1.00 49.56 88 HIS A N 1
ATOM 709 C CA . HIS A 1 88 ? -16.364 -0.565 8.498 1.00 49.56 88 HIS A CA 1
ATOM 710 C C . HIS A 1 88 ? -16.449 0.847 7.900 1.00 49.56 88 HIS A C 1
ATOM 712 O O . HIS A 1 88 ? -17.517 1.452 7.922 1.00 49.56 88 HIS A O 1
ATOM 718 N N . GLN A 1 89 ? -15.339 1.403 7.407 1.00 62.44 89 GLN A N 1
ATOM 719 C CA . GLN A 1 89 ? -15.309 2.754 6.827 1.00 62.44 89 GLN A CA 1
ATOM 720 C C . GLN A 1 89 ? -15.116 2.766 5.325 1.00 62.44 89 GLN A C 1
ATOM 722 O O . GLN A 1 89 ? -15.605 3.671 4.651 1.00 62.44 89 GLN A O 1
ATOM 727 N N . ILE A 1 90 ? -14.419 1.752 4.833 1.00 71.69 90 ILE A N 1
ATOM 728 C CA . ILE A 1 90 ? -14.472 1.354 3.444 1.00 71.69 90 ILE A CA 1
ATOM 729 C C . ILE A 1 90 ? -15.230 0.032 3.438 1.00 71.69 90 ILE A C 1
ATOM 731 O O . ILE A 1 90 ? -14.905 -0.896 4.181 1.00 71.69 90 ILE A O 1
ATOM 735 N N . HIS A 1 91 ? -16.297 -0.007 2.663 1.00 76.62 91 HIS A N 1
ATOM 736 C CA . HIS A 1 91 ? -17.107 -1.167 2.384 1.00 76.62 91 HIS A CA 1
ATOM 737 C C . HIS A 1 91 ? -16.216 -2.252 1.772 1.00 76.62 91 HIS A C 1
ATOM 739 O O . HIS A 1 91 ? -15.409 -1.971 0.886 1.00 76.62 91 HIS A O 1
ATOM 745 N N . SER A 1 92 ? -16.373 -3.504 2.212 1.00 73.69 92 SER A N 1
ATOM 746 C CA . SER A 1 92 ? -15.553 -4.636 1.742 1.00 73.69 92 SER A CA 1
ATOM 747 C C . SER A 1 92 ? -15.522 -4.762 0.222 1.00 73.69 92 SER A C 1
ATOM 749 O O . SER A 1 92 ? -14.517 -5.162 -0.355 1.00 73.69 92 SER A O 1
ATOM 751 N N . ASP A 1 93 ? -16.628 -4.394 -0.419 1.00 78.38 93 ASP A N 1
ATOM 752 C CA . ASP A 1 93 ? -16.798 -4.523 -1.862 1.00 78.38 93 ASP A CA 1
ATOM 753 C C . ASP A 1 93 ? -16.345 -3.278 -2.647 1.00 78.38 93 ASP A C 1
ATOM 755 O O . ASP A 1 93 ? -16.482 -3.241 -3.869 1.00 78.38 93 ASP A O 1
ATOM 759 N N . PHE A 1 94 ? -15.797 -2.256 -1.979 1.00 84.19 94 PHE A N 1
ATOM 760 C CA . PHE A 1 94 ? -15.272 -1.052 -2.629 1.00 84.19 94 PHE A CA 1
ATOM 761 C C . PHE A 1 94 ? -14.181 -1.347 -3.675 1.00 84.19 94 PHE A C 1
ATOM 763 O O . PHE A 1 94 ? -14.276 -0.795 -4.769 1.00 84.19 94 PHE A O 1
ATOM 770 N N . PRO A 1 95 ? -13.202 -2.246 -3.439 1.00 85.25 95 PRO A N 1
ATOM 771 C CA . PRO A 1 95 ? -12.222 -2.615 -4.464 1.00 85.25 95 PRO A CA 1
ATOM 772 C C . PRO A 1 95 ? -12.862 -3.208 -5.725 1.00 85.25 95 PRO A C 1
ATOM 774 O O . PRO A 1 95 ? -12.498 -2.854 -6.845 1.00 85.25 95 PRO A O 1
ATOM 777 N N . ALA A 1 96 ? -13.852 -4.089 -5.551 1.00 82.75 96 ALA A N 1
ATOM 778 C CA . ALA A 1 96 ? -14.575 -4.696 -6.667 1.00 82.75 96 ALA A CA 1
ATOM 779 C C . ALA A 1 96 ? -15.410 -3.654 -7.425 1.00 82.75 96 ALA A C 1
ATOM 781 O O . ALA A 1 96 ? -15.432 -3.651 -8.656 1.00 82.75 96 ALA A O 1
ATOM 782 N N . TYR A 1 97 ? -16.051 -2.741 -6.692 1.00 84.81 97 TYR A N 1
ATOM 783 C CA . TYR A 1 97 ? -16.760 -1.603 -7.263 1.00 84.81 97 TYR A CA 1
ATOM 784 C C . TYR A 1 97 ? -15.834 -0.701 -8.081 1.00 84.81 97 TYR A C 1
ATOM 786 O O . TYR A 1 97 ? -16.137 -0.421 -9.237 1.00 84.81 97 TYR A O 1
ATOM 794 N N . LEU A 1 98 ? -14.686 -0.306 -7.531 1.00 87.69 98 LEU A N 1
ATOM 795 C CA . LEU A 1 98 ? -13.707 0.523 -8.228 1.00 87.69 98 LEU A CA 1
ATOM 796 C C . LEU A 1 98 ? -13.247 -0.133 -9.535 1.00 87.69 98 LEU A C 1
ATOM 798 O O . LEU A 1 98 ? -13.328 0.483 -10.595 1.00 87.69 98 LEU A O 1
ATOM 802 N N . ASN A 1 99 ? -12.863 -1.410 -9.481 1.00 87.44 99 ASN A N 1
ATOM 803 C CA . ASN A 1 99 ? -12.452 -2.160 -10.669 1.00 87.44 99 ASN A CA 1
ATOM 804 C C . ASN A 1 99 ? -13.556 -2.222 -11.734 1.00 87.44 99 ASN A C 1
ATOM 806 O O . ASN A 1 99 ? -13.271 -2.121 -12.925 1.00 87.44 99 ASN A O 1
ATOM 810 N N . SER A 1 100 ? -14.823 -2.350 -11.322 1.00 84.31 100 SER A N 1
ATOM 811 C CA . SER A 1 100 ? -15.950 -2.343 -12.264 1.00 84.31 100 SER A CA 1
ATOM 812 C C . SER A 1 100 ? -16.140 -0.997 -12.973 1.00 84.31 100 SER A C 1
ATOM 814 O O . SER A 1 100 ? -16.600 -0.970 -14.111 1.00 84.31 100 SER A O 1
ATOM 816 N N . LEU A 1 101 ? -15.767 0.113 -12.326 1.00 84.62 101 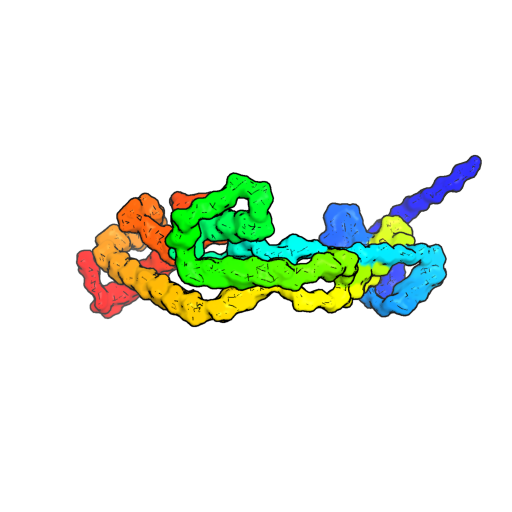LEU A N 1
ATOM 817 C CA . LEU A 1 101 ? -15.817 1.447 -12.926 1.00 84.62 101 LEU A CA 1
ATOM 818 C C . LEU A 1 101 ? -14.667 1.683 -13.913 1.00 84.62 101 LEU A C 1
ATOM 820 O O . LEU A 1 101 ? -14.872 2.363 -14.914 1.00 84.62 101 LEU A O 1
ATOM 824 N N . LEU A 1 102 ? -13.488 1.118 -13.639 1.00 82.94 102 LEU A N 1
ATOM 825 C CA . LEU A 1 102 ? -12.305 1.220 -14.501 1.00 82.94 102 LEU A CA 1
ATOM 826 C C . LEU A 1 102 ? -12.416 0.364 -15.768 1.00 82.94 102 LEU A C 1
ATOM 828 O O . LEU A 1 102 ? -11.909 0.735 -16.820 1.00 82.94 102 LEU A O 1
ATOM 832 N N . SER A 1 103 ? -13.071 -0.795 -15.683 1.00 75.25 103 SER A N 1
ATOM 833 C CA . SER A 1 103 ? -13.209 -1.744 -16.795 1.00 75.25 103 SER A CA 1
ATOM 834 C C . SER A 1 103 ? -14.681 -2.101 -17.036 1.00 75.25 103 SER A C 1
ATOM 836 O O . SER A 1 103 ? -15.135 -3.171 -16.617 1.00 75.25 103 SER A O 1
ATOM 838 N N . PRO A 1 104 ? -15.448 -1.238 -17.732 1.00 60.09 104 PRO A N 1
ATOM 839 C CA . PRO A 1 104 ? -16.891 -1.417 -17.918 1.00 60.09 104 PRO A CA 1
ATOM 840 C C . PRO A 1 104 ? -17.285 -2.648 -18.762 1.00 60.09 104 PRO A C 1
ATOM 842 O O . PRO A 1 104 ? -18.462 -3.008 -18.800 1.00 60.09 104 PRO A O 1
ATOM 845 N N . ASP A 1 105 ? -16.330 -3.318 -19.418 1.00 51.59 105 ASP A N 1
ATOM 846 C CA . ASP A 1 105 ? -16.586 -4.391 -20.392 1.00 51.59 105 ASP A CA 1
ATOM 847 C C . ASP A 1 105 ? -16.977 -5.757 -19.795 1.00 51.59 105 ASP A C 1
ATOM 849 O O . ASP A 1 105 ? -17.418 -6.650 -20.522 1.00 51.59 105 ASP A O 1
ATOM 853 N N . ASN A 1 106 ? -16.937 -5.933 -18.474 1.00 48.88 106 ASN A N 1
ATOM 854 C CA . ASN A 1 106 ? -17.475 -7.135 -17.835 1.00 48.88 106 ASN A CA 1
ATOM 855 C C . ASN A 1 106 ? -18.892 -6.882 -17.327 1.00 48.88 106 ASN A C 1
ATOM 857 O O . ASN A 1 106 ? -19.042 -6.553 -16.163 1.00 48.88 106 ASN A O 1
ATOM 861 N N . SER A 1 107 ? -19.896 -7.037 -18.202 1.00 45.62 107 SER A N 1
ATOM 862 C CA . SER A 1 107 ? -21.350 -7.279 -18.002 1.00 45.62 107 SER A CA 1
ATOM 863 C C . SER A 1 107 ? -21.969 -7.290 -16.580 1.00 45.62 107 SER A C 1
ATOM 865 O O . SER A 1 107 ? -22.845 -8.104 -16.280 1.00 45.62 107 SER A O 1
ATOM 867 N N . LEU A 1 108 ? -21.567 -6.387 -15.702 1.00 48.97 108 LEU A N 1
ATOM 868 C CA . LEU A 1 108 ? -22.069 -6.167 -14.360 1.00 48.97 108 LEU A CA 1
ATOM 869 C C . LEU A 1 108 ? -22.444 -4.697 -14.346 1.00 48.97 108 LEU A C 1
ATOM 871 O O . LEU A 1 108 ? -21.670 -3.837 -13.942 1.00 48.97 108 LEU A O 1
ATOM 875 N N . SER A 1 109 ? -23.650 -4.399 -14.828 1.00 49.94 109 SER A N 1
ATOM 876 C CA . SER A 1 109 ? -24.311 -3.167 -14.423 1.00 49.94 109 SER A CA 1
ATOM 877 C C . SER A 1 109 ? -24.289 -3.164 -12.899 1.00 49.94 109 SER A C 1
ATOM 879 O O . SER A 1 109 ? -24.987 -3.985 -12.299 1.00 49.94 109 SER A O 1
ATOM 881 N N . VAL A 1 110 ? -23.448 -2.330 -12.284 1.00 55.59 110 VAL A N 1
ATOM 882 C CA . VAL A 1 110 ? -23.452 -2.155 -10.834 1.00 55.59 110 VAL A CA 1
ATOM 883 C C . VAL A 1 110 ? -24.873 -1.717 -10.493 1.00 55.59 110 VAL A C 1
ATOM 885 O O . VAL A 1 110 ? -25.275 -0.642 -10.940 1.00 55.59 110 VAL A O 1
ATOM 888 N N . PRO A 1 111 ? -25.688 -2.549 -9.821 1.00 57.84 111 PRO A N 1
ATOM 889 C CA . PRO A 1 111 ? -27.081 -2.202 -9.597 1.00 57.84 111 PRO A CA 1
ATOM 890 C C . PRO A 1 111 ? -27.137 -0.875 -8.835 1.00 57.84 111 PRO A C 1
ATOM 892 O O . PRO A 1 111 ? -26.367 -0.693 -7.894 1.00 57.84 111 PRO A O 1
ATOM 895 N N . ASP A 1 112 ? -28.046 0.035 -9.188 1.00 59.72 112 ASP A N 1
ATOM 896 C CA . ASP A 1 112 ? -28.181 1.339 -8.508 1.00 59.72 112 ASP A CA 1
ATOM 897 C C . ASP A 1 112 ? -28.341 1.199 -6.981 1.00 59.72 112 ASP A C 1
ATOM 899 O O . ASP A 1 112 ? -27.980 2.087 -6.210 1.00 59.72 112 ASP A O 1
ATOM 903 N N . ASP A 1 113 ? -28.874 0.065 -6.519 1.00 61.56 113 ASP A N 1
ATOM 904 C CA . ASP A 1 113 ? -29.001 -0.254 -5.096 1.00 61.56 113 ASP A CA 1
ATOM 905 C C . ASP A 1 113 ? -27.664 -0.585 -4.417 1.00 61.56 113 ASP A C 1
ATOM 907 O O . ASP A 1 113 ? -27.522 -0.354 -3.219 1.00 61.56 113 ASP A O 1
ATOM 911 N N . PHE A 1 114 ? -26.669 -1.058 -5.168 1.00 66.62 114 PHE A N 1
ATOM 912 C CA . PHE A 1 114 ? -25.315 -1.310 -4.678 1.00 66.62 114 PHE A CA 1
ATOM 913 C C . PHE A 1 114 ? -24.524 -0.009 -4.508 1.00 66.62 114 PHE A C 1
ATOM 915 O O . PHE A 1 114 ? -23.803 0.147 -3.536 1.00 66.62 114 PHE A O 1
ATOM 922 N N . GLN A 1 115 ? -24.729 0.995 -5.368 1.00 67.50 115 GLN A N 1
ATOM 923 C CA . GLN A 1 115 ? -24.095 2.309 -5.181 1.00 67.50 115 GLN A CA 1
ATOM 924 C C . GLN A 1 115 ? -24.537 3.016 -3.887 1.00 67.50 115 GLN A C 1
ATOM 926 O O . GLN A 1 115 ? -23.797 3.836 -3.338 1.00 67.50 115 GLN A O 1
ATOM 931 N N . LYS A 1 116 ? -25.736 2.697 -3.380 1.00 73.81 116 LYS A N 1
ATOM 932 C CA . LYS A 1 116 ? -26.280 3.271 -2.139 1.00 73.81 116 LYS A CA 1
ATOM 933 C C . LYS A 1 116 ? -25.607 2.739 -0.870 1.00 73.81 116 LYS A C 1
ATOM 935 O O . LYS A 1 116 ? -25.822 3.338 0.182 1.00 73.81 116 LYS A O 1
ATOM 940 N N . SER A 1 117 ? -24.845 1.640 -0.934 1.00 75.50 117 SER A N 1
ATOM 941 C CA . SER A 1 117 ? -24.124 1.118 0.237 1.00 75.50 117 SER A CA 1
ATOM 942 C C . SER A 1 117 ? -22.846 1.903 0.544 1.00 75.50 117 SER A C 1
ATOM 944 O O . SER A 1 117 ? -22.398 1.888 1.690 1.00 75.50 117 SER A O 1
ATOM 946 N N . PHE A 1 118 ? -22.297 2.621 -0.442 1.00 79.56 118 PHE A N 1
ATOM 947 C CA . PHE A 1 118 ? -21.087 3.420 -0.278 1.00 79.56 118 PHE A CA 1
ATOM 948 C C . PHE A 1 118 ? -21.374 4.778 0.358 1.00 79.56 118 PHE A C 1
ATOM 950 O O . PHE A 1 118 ? -22.339 5.476 0.027 1.00 79.56 118 PHE A O 1
ATOM 957 N N . ASN A 1 119 ? -20.493 5.182 1.265 1.00 81.75 119 ASN A N 1
ATOM 958 C CA . ASN A 1 119 ? -20.561 6.473 1.924 1.00 81.75 119 ASN A CA 1
ATOM 959 C C . ASN A 1 119 ? -19.999 7.603 1.036 1.00 81.75 119 ASN A C 1
ATOM 961 O O . ASN A 1 119 ? -19.402 7.390 -0.020 1.00 81.75 119 ASN A O 1
ATOM 965 N N . SER A 1 120 ? -20.183 8.852 1.470 1.00 83.44 120 SER A N 1
ATOM 966 C CA . SER A 1 120 ? -19.729 10.023 0.706 1.00 83.44 120 SER A CA 1
ATOM 967 C C . SER A 1 120 ? -18.211 10.082 0.512 1.00 83.44 120 SER A C 1
ATOM 969 O O . SER A 1 120 ? -17.746 10.670 -0.462 1.00 83.44 120 SER A O 1
ATOM 971 N N . PHE A 1 121 ? -17.439 9.522 1.446 1.00 83.94 121 PHE A N 1
ATOM 972 C CA . PHE A 1 121 ? -15.986 9.468 1.338 1.00 83.94 121 PHE A CA 1
ATOM 973 C C . PHE A 1 121 ? -15.561 8.477 0.250 1.00 83.94 121 PHE A C 1
ATOM 975 O O . PHE A 1 121 ? -14.753 8.838 -0.597 1.00 83.94 121 PHE A O 1
ATOM 982 N N . GLU A 1 122 ? -16.155 7.288 0.205 1.00 85.81 122 GLU A N 1
ATOM 983 C CA . GLU A 1 122 ? -15.877 6.269 -0.813 1.00 85.81 122 GLU A CA 1
ATOM 984 C C . GLU A 1 122 ? -16.229 6.758 -2.217 1.00 85.81 122 GLU A C 1
ATOM 986 O O . GLU A 1 122 ? -15.421 6.636 -3.133 1.00 85.81 122 GLU A O 1
ATOM 991 N N . HIS A 1 123 ? -17.386 7.407 -2.378 1.00 85.69 123 HIS A N 1
ATOM 992 C CA . HIS A 1 123 ? -17.756 8.039 -3.649 1.00 85.69 123 HIS A CA 1
ATOM 993 C C . HIS A 1 123 ? -16.756 9.123 -4.073 1.00 85.69 123 HIS A C 1
ATOM 995 O O . HIS A 1 123 ? -16.375 9.199 -5.243 1.00 85.69 123 HIS A O 1
ATOM 1001 N N . SER A 1 124 ? -16.301 9.951 -3.126 1.00 88.69 124 SER A N 1
ATOM 1002 C CA . SER A 1 124 ? -15.279 10.981 -3.367 1.00 88.69 124 SER A CA 1
ATOM 1003 C C . SER A 1 124 ? -13.932 10.367 -3.758 1.00 88.69 124 SER A C 1
ATOM 1005 O O . SER A 1 124 ? -13.293 10.833 -4.703 1.00 88.69 124 SER A O 1
ATOM 1007 N N . LEU A 1 125 ? -13.508 9.310 -3.061 1.00 89.00 125 LEU A N 1
ATOM 1008 C CA . LEU A 1 125 ? -12.253 8.611 -3.318 1.00 89.00 125 LEU A CA 1
ATOM 1009 C C . LEU A 1 125 ? -12.274 7.921 -4.684 1.00 89.00 125 LEU A C 1
ATOM 1011 O O . LEU A 1 125 ? -11.377 8.170 -5.484 1.00 89.00 125 LEU A O 1
ATOM 1015 N N . ALA A 1 126 ? -13.322 7.147 -4.987 1.00 89.94 126 ALA A N 1
ATOM 1016 C CA . ALA A 1 126 ? -13.496 6.519 -6.295 1.00 89.94 126 ALA A CA 1
ATOM 1017 C C . ALA A 1 126 ? -13.470 7.565 -7.413 1.00 89.94 126 ALA A C 1
ATOM 1019 O O . ALA A 1 126 ? -12.738 7.411 -8.380 1.00 89.94 126 ALA A O 1
ATOM 1020 N N . SER A 1 127 ? -14.184 8.683 -7.252 1.00 90.19 127 SER A N 1
ATOM 1021 C CA . SER A 1 127 ? -14.184 9.752 -8.258 1.00 90.19 127 SER A CA 1
ATOM 1022 C C . SER A 1 127 ? -12.786 10.332 -8.502 1.00 90.19 127 SER A C 1
ATOM 1024 O O . SER A 1 127 ? -12.438 10.620 -9.642 1.00 90.19 127 SER A O 1
ATOM 1026 N N . LYS A 1 128 ? -11.974 10.524 -7.452 1.00 92.50 128 LYS A N 1
ATOM 1027 C CA . LYS A 1 128 ? -10.589 11.006 -7.598 1.00 92.50 128 LYS A CA 1
ATOM 1028 C C . LYS A 1 128 ? -9.709 9.998 -8.327 1.00 92.50 128 LYS A C 1
ATOM 1030 O O . LYS A 1 128 ? -8.978 10.411 -9.219 1.00 92.50 128 LYS A O 1
ATOM 1035 N N . ILE A 1 129 ? -9.827 8.720 -7.971 1.00 93.44 129 ILE A N 1
ATOM 1036 C CA . ILE A 1 129 ? -9.086 7.630 -8.608 1.00 93.44 129 ILE A CA 1
ATOM 1037 C C . ILE A 1 129 ? -9.427 7.559 -10.098 1.00 93.44 129 ILE A C 1
ATOM 1039 O O . ILE A 1 129 ? -8.545 7.756 -10.921 1.00 93.44 129 ILE A O 1
ATOM 1043 N N . ILE A 1 130 ? -10.713 7.437 -10.443 1.00 92.25 130 ILE A N 1
ATOM 1044 C CA . ILE A 1 130 ? -11.167 7.370 -11.840 1.00 92.25 130 ILE A CA 1
ATOM 1045 C C . ILE A 1 130 ? -10.691 8.583 -12.649 1.00 92.25 130 ILE A C 1
ATOM 1047 O O . ILE A 1 130 ? -10.266 8.447 -13.791 1.00 92.25 130 ILE A O 1
ATOM 1051 N N . ASN A 1 131 ? -10.756 9.787 -12.073 1.00 92.50 131 ASN A N 1
ATOM 1052 C CA . ASN A 1 131 ? -10.295 10.988 -12.768 1.00 92.50 131 ASN A CA 1
ATOM 1053 C C . ASN A 1 131 ? -8.780 11.000 -12.998 1.00 92.50 131 ASN A C 1
ATOM 1055 O O . ASN A 1 131 ? -8.341 11.540 -14.008 1.00 92.50 131 ASN A O 1
ATOM 1059 N N . TYR A 1 132 ? -7.995 10.460 -12.065 1.00 93.75 132 TYR A N 1
ATOM 1060 C CA . TYR A 1 132 ? -6.550 10.347 -12.219 1.00 93.75 132 TYR A CA 1
ATOM 1061 C C . TYR A 1 132 ? -6.174 9.278 -13.237 1.00 93.75 132 TYR A C 1
ATOM 1063 O O . TYR A 1 132 ? -5.415 9.586 -14.151 1.00 93.75 132 TYR A O 1
ATOM 1071 N N . ASP A 1 133 ? -6.765 8.090 -13.145 1.00 93.00 133 ASP A N 1
ATOM 1072 C CA . ASP A 1 133 ? -6.494 6.992 -14.072 1.00 93.00 133 ASP A CA 1
ATOM 1073 C C . ASP A 1 133 ? -6.835 7.406 -15.514 1.00 93.00 133 ASP A C 1
ATOM 1075 O O . ASP A 1 133 ? -6.026 7.242 -16.419 1.00 93.00 133 ASP A O 1
ATOM 1079 N N . HIS A 1 134 ? -7.965 8.093 -15.727 1.00 90.25 134 HIS A N 1
ATOM 1080 C CA . HIS A 1 134 ? -8.306 8.674 -17.035 1.00 90.25 134 HIS A CA 1
ATOM 1081 C C . HIS A 1 134 ? -7.398 9.833 -17.484 1.00 90.25 134 HIS A C 1
ATOM 1083 O O . HIS A 1 134 ? -7.494 10.271 -18.632 1.00 90.25 134 HIS A O 1
ATOM 1089 N N . SER A 1 135 ? -6.587 10.400 -16.589 1.00 90.38 135 SER A N 1
ATOM 1090 C CA . SER A 1 135 ? -5.646 11.482 -16.911 1.00 90.38 135 SER A CA 1
ATOM 1091 C C . SER A 1 135 ? -4.247 10.985 -17.274 1.00 90.38 135 SER A C 1
ATOM 1093 O O . SER A 1 135 ? -3.430 11.791 -17.731 1.00 90.38 135 SER A O 1
ATOM 1095 N N . LEU A 1 136 ? -3.967 9.694 -17.069 1.00 90.38 136 LEU A N 1
ATOM 1096 C CA . LEU A 1 136 ? -2.712 9.078 -17.477 1.00 90.38 136 LEU A CA 1
ATOM 1097 C C . LEU A 1 136 ? -2.602 9.116 -19.004 1.00 90.38 136 LEU A C 1
ATOM 1099 O O . LEU A 1 136 ? -3.529 8.752 -19.725 1.00 90.38 136 LEU A O 1
ATOM 1103 N N . ASP A 1 137 ? -1.470 9.607 -19.500 1.00 87.12 137 ASP A N 1
ATOM 1104 C CA . ASP A 1 137 ? -1.197 9.634 -20.931 1.00 87.12 137 ASP A CA 1
ATOM 1105 C C . ASP A 1 137 ? -0.561 8.303 -21.333 1.00 87.12 137 ASP A C 1
ATOM 1107 O O . ASP A 1 137 ? 0.602 8.048 -21.018 1.00 87.12 137 ASP A O 1
ATOM 1111 N N . GLU A 1 138 ? -1.313 7.469 -22.056 1.00 82.31 138 GLU A N 1
ATOM 1112 C CA . GLU A 1 138 ? -0.848 6.169 -22.561 1.00 82.31 138 GLU A CA 1
ATOM 1113 C C . GLU A 1 138 ? 0.465 6.278 -23.355 1.00 82.31 138 GLU A C 1
ATOM 1115 O O . GLU A 1 138 ? 1.294 5.364 -23.361 1.00 82.31 138 GLU A O 1
ATOM 1120 N N . ILE A 1 139 ? 0.699 7.426 -24.004 1.00 83.81 139 ILE A N 1
ATOM 1121 C CA . ILE A 1 139 ? 1.933 7.681 -24.747 1.00 83.81 139 ILE A CA 1
ATOM 1122 C C . ILE A 1 139 ? 3.141 7.612 -23.809 1.00 83.81 139 ILE A C 1
ATOM 1124 O O . ILE A 1 139 ? 4.209 7.161 -24.227 1.00 83.81 139 ILE A O 1
ATOM 1128 N N . TYR A 1 140 ? 3.000 8.007 -22.546 1.00 82.69 140 TYR A N 1
ATOM 1129 C CA . TYR A 1 140 ? 4.097 8.033 -21.587 1.00 82.69 140 TYR A CA 1
ATOM 1130 C C . TYR A 1 140 ? 4.628 6.626 -21.263 1.00 82.69 140 TYR A C 1
ATOM 1132 O O . TYR A 1 140 ? 5.840 6.439 -21.195 1.00 82.69 140 TYR A O 1
ATOM 1140 N N . PHE A 1 141 ? 3.762 5.611 -21.206 1.00 82.75 141 PHE A N 1
ATOM 1141 C CA . PHE A 1 141 ? 4.166 4.211 -20.978 1.00 82.75 141 PHE A CA 1
ATOM 1142 C C . PHE A 1 141 ? 4.849 3.573 -22.194 1.00 82.75 141 PHE A C 1
ATOM 1144 O O . PHE A 1 141 ? 5.583 2.596 -22.078 1.00 82.75 141 PHE A O 1
ATOM 1151 N N . SER A 1 142 ? 4.676 4.160 -23.380 1.00 80.69 142 SER A N 1
ATOM 1152 C CA . SER A 1 142 ? 5.434 3.759 -24.570 1.00 80.69 142 SER A CA 1
ATOM 1153 C C . SER A 1 142 ? 6.852 4.350 -24.626 1.00 80.69 142 SER A C 1
ATOM 1155 O O . SER A 1 142 ? 7.632 3.989 -25.513 1.00 80.69 142 SER A O 1
ATOM 1157 N N . HIS A 1 143 ? 7.208 5.242 -23.691 1.00 78.31 143 HIS A N 1
ATOM 1158 C CA . HIS A 1 143 ? 8.555 5.793 -23.561 1.00 78.31 143 HIS A CA 1
ATOM 1159 C C . HIS A 1 143 ? 9.369 4.998 -22.535 1.00 78.31 143 HIS A C 1
ATOM 1161 O O . HIS A 1 143 ? 8.824 4.540 -21.530 1.00 78.31 143 HIS A O 1
ATOM 1167 N N . PRO A 1 144 ? 10.679 4.811 -22.774 1.00 81.38 144 PRO A N 1
ATOM 1168 C CA . PRO A 1 144 ? 11.518 4.135 -21.805 1.00 81.38 144 PRO A CA 1
ATOM 1169 C C . PRO A 1 144 ? 11.573 4.944 -20.505 1.00 81.38 144 PRO A C 1
ATOM 1171 O O . PRO A 1 144 ? 11.826 6.145 -20.538 1.00 81.38 144 PRO A O 1
ATOM 1174 N N . GLU A 1 145 ? 11.379 4.269 -19.375 1.00 83.88 145 GLU A N 1
ATOM 1175 C CA . GLU A 1 145 ? 11.731 4.753 -18.039 1.00 83.88 145 GLU A CA 1
ATOM 1176 C C . GLU A 1 145 ? 13.237 4.920 -17.923 1.00 83.88 145 GLU A C 1
ATOM 1178 O O . GLU A 1 145 ? 13.742 5.854 -17.302 1.00 83.88 145 GLU A O 1
ATOM 1183 N N . SER A 1 146 ? 13.974 3.992 -18.525 1.00 84.31 146 SER A N 1
ATOM 1184 C CA . SER A 1 146 ? 15.411 3.993 -18.424 1.00 84.31 146 SER A CA 1
ATOM 1185 C C . SER A 1 146 ? 16.095 3.275 -19.566 1.00 84.31 146 SER A C 1
ATOM 1187 O O . SER A 1 146 ? 15.493 2.528 -20.342 1.00 84.31 146 SER A O 1
ATOM 1189 N N . VAL A 1 147 ? 17.398 3.511 -19.660 1.00 85.81 147 VAL A N 1
ATOM 1190 C CA . VAL A 1 147 ? 18.277 2.744 -20.530 1.00 85.81 147 VAL A CA 1
ATOM 1191 C C . VAL A 1 147 ? 19.458 2.208 -19.738 1.00 85.81 147 VAL A C 1
ATOM 1193 O O . VAL A 1 147 ? 20.107 2.934 -18.980 1.00 85.81 147 VAL A O 1
ATOM 1196 N N . VAL A 1 148 ? 19.748 0.928 -19.948 1.00 85.31 148 VAL A N 1
ATOM 1197 C CA . VAL A 1 148 ? 20.952 0.263 -19.455 1.00 85.31 148 VAL A CA 1
ATOM 1198 C C . VAL A 1 148 ? 21.862 0.007 -20.645 1.00 85.31 148 VAL A C 1
ATOM 1200 O O . VAL A 1 148 ? 21.465 -0.625 -21.625 1.00 85.31 148 VAL A O 1
ATOM 1203 N N . LEU A 1 149 ? 23.088 0.519 -20.569 1.00 86.81 149 LEU A N 1
ATOM 1204 C CA . LEU A 1 149 ? 24.152 0.195 -21.515 1.00 86.81 149 LEU A CA 1
ATOM 1205 C C . LEU A 1 149 ? 24.957 -0.966 -20.956 1.00 86.81 149 LEU A C 1
ATOM 1207 O O . LEU A 1 149 ? 25.378 -0.908 -19.804 1.00 86.81 149 LEU A O 1
ATOM 1211 N N . PHE A 1 150 ? 25.211 -1.990 -21.763 1.00 88.25 150 PHE A N 1
ATOM 1212 C CA . PHE A 1 150 ? 25.988 -3.139 -21.318 1.00 88.25 150 PHE A CA 1
ATOM 1213 C C . PHE A 1 150 ? 26.867 -3.717 -22.425 1.00 88.25 150 PHE A C 1
ATOM 1215 O O . PHE A 1 150 ? 26.654 -3.482 -23.612 1.00 88.25 150 PHE A O 1
ATOM 1222 N N . VAL A 1 151 ? 27.889 -4.469 -22.030 1.00 86.69 151 VAL A N 1
ATOM 1223 C CA . VAL A 1 151 ? 28.719 -5.274 -22.930 1.00 86.69 151 VAL A CA 1
ATOM 1224 C C . VAL A 1 151 ? 28.724 -6.720 -22.462 1.00 86.69 151 VAL A C 1
ATOM 1226 O O . VAL A 1 151 ? 28.585 -6.996 -21.271 1.00 86.69 151 VAL A O 1
ATOM 1229 N N . LEU A 1 152 ? 28.939 -7.641 -23.397 1.00 84.19 152 LEU A N 1
ATOM 1230 C CA . LEU A 1 152 ? 29.238 -9.031 -23.074 1.00 84.19 152 LEU A CA 1
ATOM 1231 C C . LEU A 1 152 ? 30.752 -9.190 -22.966 1.00 84.19 152 LEU A C 1
ATOM 1233 O O . LEU A 1 152 ? 31.475 -8.982 -23.941 1.00 84.19 152 LEU A O 1
ATOM 1237 N N . PHE A 1 153 ? 31.245 -9.549 -21.784 1.00 76.88 153 PHE A N 1
ATOM 1238 C CA . PHE A 1 153 ? 32.673 -9.720 -21.545 1.00 76.88 153 PHE A CA 1
ATOM 1239 C C . PHE A 1 153 ? 32.954 -11.053 -20.856 1.00 76.88 153 PHE A C 1
ATOM 1241 O O . PHE A 1 153 ? 32.484 -11.301 -19.752 1.00 76.88 153 PHE A O 1
ATOM 1248 N N . GLU A 1 154 ? 33.724 -11.916 -21.530 1.00 75.31 154 GLU A N 1
ATOM 1249 C CA . GLU A 1 154 ? 34.121 -13.246 -21.030 1.00 75.31 154 GLU A CA 1
ATOM 1250 C C . GLU A 1 154 ? 32.923 -14.099 -20.535 1.00 75.31 154 GLU A C 1
ATOM 1252 O O . GLU A 1 154 ? 33.064 -14.900 -19.621 1.00 75.31 154 GLU A O 1
ATOM 1257 N N . GLY A 1 155 ? 31.747 -13.946 -21.166 1.00 72.19 155 GLY A N 1
ATOM 1258 C CA . GLY A 1 155 ? 30.521 -14.691 -20.839 1.00 72.19 155 GLY A CA 1
ATOM 1259 C C . GLY A 1 155 ? 29.568 -13.998 -19.859 1.00 72.19 155 GLY A C 1
ATOM 1260 O O . GLY A 1 155 ? 28.505 -14.547 -19.594 1.00 72.19 155 GLY A O 1
ATOM 1261 N N . HIS A 1 156 ? 29.909 -12.803 -19.371 1.00 73.56 156 HIS A N 1
ATOM 1262 C CA . HIS A 1 156 ? 29.126 -12.066 -18.376 1.00 73.56 156 HIS A CA 1
ATOM 1263 C C . HIS A 1 156 ? 28.608 -10.729 -18.909 1.00 73.56 156 HIS A C 1
ATOM 1265 O O . HIS A 1 156 ? 29.233 -10.114 -19.783 1.00 73.56 156 HIS A O 1
ATOM 1271 N N . ILE A 1 157 ? 27.486 -10.269 -18.353 1.00 78.00 157 ILE A N 1
ATOM 1272 C CA . ILE A 1 157 ? 26.927 -8.945 -18.625 1.00 78.00 157 ILE A CA 1
ATOM 1273 C C . ILE A 1 157 ? 27.626 -7.927 -17.722 1.00 78.00 157 ILE A C 1
ATOM 1275 O O . ILE A 1 157 ? 27.595 -8.009 -16.495 1.00 78.00 157 ILE A O 1
ATOM 1279 N N . LEU A 1 158 ? 28.270 -6.951 -18.358 1.00 81.12 158 LEU A N 1
ATOM 1280 C CA . LEU A 1 158 ? 28.861 -5.795 -17.696 1.00 81.12 158 LEU A CA 1
ATOM 1281 C C . LEU A 1 158 ? 28.066 -4.547 -18.063 1.00 81.12 158 LEU A C 1
ATOM 1283 O O . LEU A 1 158 ? 28.180 -4.059 -19.190 1.00 81.12 158 LEU A O 1
ATOM 1287 N N . GLY A 1 159 ? 27.274 -4.041 -17.122 1.00 76.88 159 GLY A N 1
ATOM 1288 C CA . GLY A 1 159 ? 26.384 -2.899 -17.309 1.00 76.88 159 GLY A CA 1
ATOM 1289 C C . GLY A 1 159 ? 26.920 -1.603 -16.707 1.00 76.88 159 GLY A C 1
ATOM 1290 O O . GLY A 1 159 ? 27.698 -1.608 -15.755 1.00 76.88 159 GLY A O 1
ATOM 1291 N N . LEU A 1 160 ? 26.482 -0.475 -17.252 1.00 75.31 160 LEU A N 1
ATOM 1292 C CA . LEU A 1 160 ? 26.573 0.838 -16.622 1.00 75.31 160 LEU A CA 1
ATOM 1293 C C . LEU A 1 160 ? 25.245 1.152 -15.923 1.00 75.31 160 LEU A C 1
ATOM 1295 O O . LEU A 1 160 ? 24.181 0.801 -16.432 1.00 75.31 160 LEU A O 1
ATOM 1299 N N . GLU A 1 161 ? 25.330 1.815 -14.770 1.00 65.00 161 GLU A N 1
ATOM 1300 C CA . GLU A 1 161 ? 24.179 2.223 -13.963 1.00 65.00 161 GLU A CA 1
ATOM 1301 C C . GLU A 1 161 ? 23.097 2.945 -14.792 1.00 65.00 161 GLU A C 1
ATOM 1303 O O . GLU A 1 161 ? 23.380 3.788 -15.647 1.00 65.00 161 GLU A O 1
ATOM 1308 N N . GLN A 1 162 ? 21.850 2.562 -14.527 1.00 72.44 162 GLN A N 1
ATOM 1309 C CA . GLN A 1 162 ? 20.628 2.930 -15.234 1.00 72.44 162 GLN A CA 1
ATOM 1310 C C . GLN A 1 162 ? 20.457 4.456 -15.356 1.00 72.44 162 GLN A C 1
ATOM 1312 O O . GLN A 1 162 ? 20.398 5.170 -14.357 1.00 72.44 162 GLN A O 1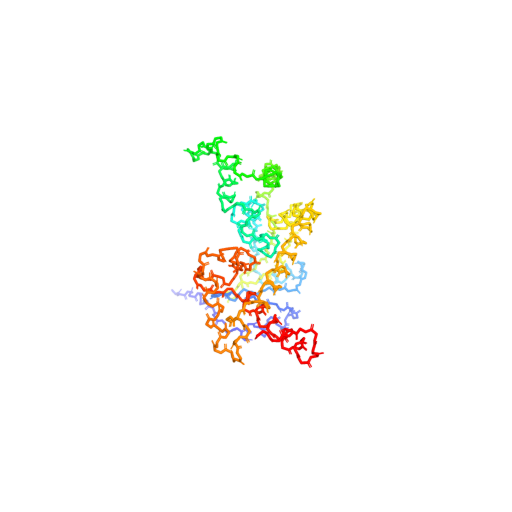
ATOM 1317 N N . ILE A 1 163 ? 20.346 4.971 -16.587 1.00 71.38 163 ILE A N 1
ATOM 1318 C CA . ILE A 1 163 ? 19.942 6.368 -16.816 1.00 71.38 163 ILE A CA 1
ATOM 1319 C C . ILE A 1 163 ? 18.419 6.409 -16.762 1.00 71.38 163 ILE A C 1
ATOM 1321 O O . ILE A 1 163 ? 17.776 5.838 -17.640 1.00 71.38 163 ILE A O 1
ATOM 1325 N N . PHE A 1 164 ? 17.862 7.080 -15.756 1.00 78.81 164 PHE A N 1
ATOM 1326 C CA . PHE A 1 164 ? 16.420 7.258 -15.587 1.00 78.81 164 PHE A CA 1
ATOM 1327 C C . PHE A 1 164 ? 15.930 8.523 -16.296 1.00 78.81 164 PHE A C 1
ATOM 1329 O O . PHE A 1 164 ? 16.553 9.584 -16.208 1.00 78.81 164 PHE A O 1
ATOM 1336 N N . PHE A 1 165 ? 14.796 8.411 -16.975 1.00 80.50 165 PHE A N 1
ATOM 1337 C CA . PHE A 1 165 ? 14.052 9.529 -17.535 1.00 80.50 165 PHE A CA 1
ATOM 1338 C C . PHE A 1 165 ? 13.014 10.030 -16.514 1.00 80.50 165 PHE A C 1
ATOM 1340 O O . PHE A 1 165 ? 12.526 9.275 -15.676 1.00 80.50 165 PHE A O 1
ATOM 1347 N N . GLU A 1 166 ? 12.703 11.329 -16.540 1.00 81.00 166 GLU A N 1
ATOM 1348 C CA . GLU A 1 166 ? 11.797 11.951 -15.561 1.00 81.00 166 GLU A CA 1
ATOM 1349 C C . GLU A 1 166 ? 10.334 11.561 -15.799 1.00 81.00 166 GLU A C 1
ATOM 1351 O O . GLU A 1 166 ? 9.720 12.089 -16.728 1.00 81.00 166 GLU A O 1
ATOM 1356 N N . CYS A 1 167 ? 9.762 10.727 -14.920 1.00 83.44 167 CYS A N 1
ATOM 1357 C CA . CYS A 1 167 ? 8.330 10.417 -14.880 1.00 83.44 167 CYS A CA 1
ATOM 1358 C C . CYS A 1 167 ? 7.533 11.510 -14.140 1.00 83.44 167 CYS A C 1
ATOM 1360 O O . CYS A 1 167 ? 7.836 11.796 -12.980 1.00 83.44 167 CYS A O 1
ATOM 1362 N N . PRO A 1 168 ? 6.511 12.133 -14.767 1.00 86.38 168 PRO A N 1
ATOM 1363 C CA . PRO A 1 168 ? 5.687 13.151 -14.118 1.00 86.38 168 PRO A CA 1
ATOM 1364 C C . PRO A 1 168 ? 4.616 12.552 -13.195 1.00 86.38 168 PRO A C 1
ATOM 1366 O O . PRO A 1 168 ? 3.952 13.299 -12.474 1.00 86.38 168 PRO A O 1
ATOM 1369 N N . TYR A 1 169 ? 4.419 11.234 -13.238 1.00 88.94 169 TYR A N 1
ATOM 1370 C CA . TYR A 1 169 ? 3.419 10.524 -12.455 1.00 88.94 169 TYR A CA 1
ATOM 1371 C C . TYR A 1 169 ? 4.047 9.920 -11.200 1.00 88.94 169 TYR A C 1
ATOM 1373 O O . TYR A 1 169 ? 5.165 9.406 -11.220 1.00 88.94 169 TYR A O 1
ATOM 1381 N N . LEU A 1 170 ? 3.303 9.967 -10.099 1.00 89.00 170 LEU A N 1
ATOM 1382 C CA . LEU A 1 170 ? 3.595 9.147 -8.928 1.00 89.00 170 LEU A CA 1
ATOM 1383 C C . LEU A 1 170 ? 3.153 7.711 -9.204 1.00 89.00 170 LEU A C 1
ATOM 1385 O O . LEU A 1 170 ? 2.200 7.513 -9.954 1.00 89.00 170 LEU A O 1
ATOM 1389 N N . SER A 1 171 ? 3.802 6.736 -8.564 1.00 90.25 171 SER A N 1
ATOM 1390 C CA . SER A 1 171 ? 3.301 5.359 -8.548 1.00 90.25 171 SER A CA 1
ATOM 1391 C C . SER A 1 171 ? 1.866 5.310 -8.023 1.00 90.25 171 SER A C 1
ATOM 1393 O O . SER A 1 171 ? 1.437 6.196 -7.275 1.00 90.25 171 SER A O 1
ATOM 1395 N N . SER A 1 172 ? 1.139 4.250 -8.370 1.00 91.31 172 SER A N 1
ATOM 1396 C CA . SER A 1 172 ? -0.241 4.032 -7.924 1.00 91.31 172 SER A CA 1
ATOM 1397 C C . SER A 1 172 ? -0.381 4.159 -6.398 1.00 91.31 172 SER A C 1
ATOM 1399 O O . SER A 1 172 ? -1.278 4.846 -5.905 1.00 91.31 172 SER A O 1
ATOM 1401 N N . GLU A 1 173 ? 0.561 3.596 -5.636 1.00 88.69 173 GLU A N 1
ATOM 1402 C CA . GLU A 1 173 ? 0.599 3.712 -4.173 1.00 88.69 173 GLU A CA 1
ATOM 1403 C C . GLU A 1 173 ? 0.809 5.155 -3.700 1.00 88.69 173 GLU A C 1
ATOM 1405 O O . GLU A 1 173 ? 0.070 5.647 -2.843 1.00 88.69 173 GLU A O 1
ATOM 1410 N N . GLY A 1 174 ? 1.793 5.854 -4.276 1.00 89.25 174 GLY A N 1
ATOM 1411 C CA . GLY A 1 174 ? 2.117 7.228 -3.894 1.00 89.25 174 GLY A CA 1
ATOM 1412 C C . GLY A 1 174 ? 0.979 8.193 -4.221 1.00 89.25 174 GLY A C 1
ATOM 1413 O O . GLY A 1 174 ? 0.645 9.077 -3.431 1.00 89.25 174 GLY A O 1
ATOM 1414 N N . GLN A 1 175 ? 0.318 7.994 -5.359 1.00 92.31 175 GLN A N 1
ATOM 1415 C CA . GLN A 1 175 ? -0.830 8.802 -5.741 1.00 92.31 175 GLN A CA 1
ATOM 1416 C C . GLN A 1 175 ? -2.054 8.521 -4.858 1.00 92.31 175 GLN A C 1
ATOM 1418 O O . GLN A 1 175 ? -2.783 9.452 -4.489 1.00 92.31 175 GLN A O 1
ATOM 1423 N N . LEU A 1 176 ? -2.280 7.258 -4.484 1.00 90.12 176 LEU A N 1
ATOM 1424 C CA . LEU A 1 176 ? -3.325 6.895 -3.532 1.00 90.12 176 LEU A CA 1
ATOM 1425 C C . LEU A 1 176 ? -3.069 7.540 -2.162 1.00 90.12 176 LEU A C 1
ATOM 1427 O O . LEU A 1 176 ?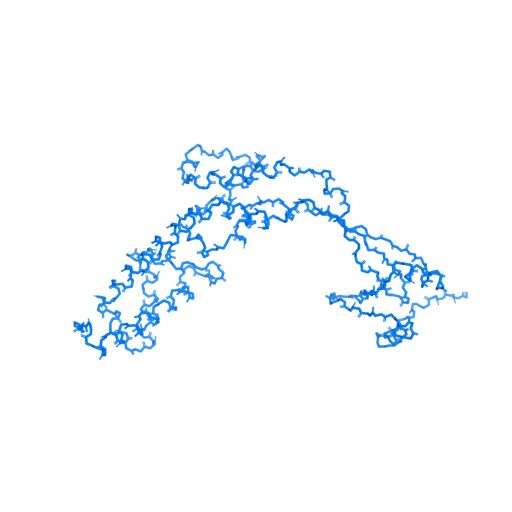 -4.001 8.081 -1.563 1.00 90.12 176 LEU A O 1
ATOM 1431 N N . GLU A 1 177 ? -1.820 7.563 -1.692 1.00 86.25 177 GLU A N 1
ATOM 1432 C CA . GLU A 1 177 ? -1.438 8.245 -0.452 1.00 86.25 177 GLU A CA 1
ATOM 1433 C C . GLU A 1 177 ? -1.781 9.743 -0.498 1.00 86.25 177 GLU A C 1
ATOM 1435 O O . GLU A 1 177 ? -2.432 10.254 0.418 1.00 86.25 177 GLU A O 1
ATOM 1440 N N . GLU A 1 178 ? -1.461 10.440 -1.590 1.00 89.81 178 GLU A N 1
ATOM 1441 C CA . GLU A 1 178 ? -1.838 11.848 -1.793 1.00 89.81 178 GLU A CA 1
ATOM 1442 C C . GLU A 1 178 ? -3.362 12.060 -1.711 1.00 89.81 178 GLU A C 1
ATOM 1444 O O . GLU A 1 178 ? -3.861 13.000 -1.070 1.00 89.81 178 GLU A O 1
ATOM 1449 N N . PHE A 1 179 ? -4.153 11.147 -2.286 1.00 90.19 179 PHE A N 1
ATOM 1450 C CA . PHE A 1 179 ? -5.610 11.202 -2.153 1.00 90.19 179 PHE A CA 1
ATOM 1451 C C . PHE A 1 179 ? -6.073 10.999 -0.716 1.00 90.19 179 PHE A C 1
ATOM 1453 O O . PHE A 1 179 ? -6.999 11.693 -0.281 1.00 90.19 179 PHE A O 1
ATOM 1460 N N . LEU A 1 180 ? -5.441 10.116 0.048 1.00 84.31 180 LEU A N 1
ATOM 1461 C CA . LEU A 1 180 ? -5.760 9.921 1.460 1.00 84.31 180 LEU A CA 1
ATOM 1462 C C . LEU A 1 180 ? -5.371 11.142 2.305 1.00 84.31 180 LEU A C 1
ATOM 1464 O O . LEU A 1 180 ? -6.182 11.603 3.114 1.00 84.31 180 LEU A O 1
ATOM 1468 N N . ILE A 1 181 ? -4.205 11.745 2.057 1.00 83.25 181 ILE A N 1
ATOM 1469 C CA . ILE A 1 181 ? -3.755 12.990 2.704 1.00 83.25 181 ILE A CA 1
ATOM 1470 C C . ILE A 1 181 ? -4.760 14.118 2.457 1.00 83.25 181 ILE A C 1
ATOM 1472 O O . ILE A 1 181 ? -5.099 14.872 3.376 1.00 83.25 181 ILE A O 1
ATOM 1476 N N . SER A 1 182 ? -5.318 14.204 1.247 1.00 82.88 182 SER A N 1
ATOM 1477 C CA . SER A 1 182 ? -6.350 15.198 0.928 1.00 82.88 182 SER A CA 1
ATOM 1478 C C . SER A 1 182 ? -7.645 15.035 1.747 1.00 82.88 182 SER A C 1
ATOM 1480 O O . SER A 1 182 ? -8.447 15.967 1.818 1.00 82.88 182 SER A O 1
ATOM 1482 N N . HIS A 1 183 ? -7.840 13.889 2.409 1.00 82.19 183 HIS A N 1
ATOM 1483 C CA . HIS A 1 183 ? -8.962 13.605 3.308 1.00 82.19 183 HIS A CA 1
ATOM 1484 C C . HIS A 1 183 ? -8.549 13.495 4.787 1.00 82.19 183 HIS A C 1
ATOM 1486 O O . HIS A 1 183 ? -9.340 13.028 5.610 1.00 82.19 183 HIS A O 1
ATOM 1492 N N . LYS A 1 184 ? -7.350 13.965 5.161 1.00 80.69 184 LYS A N 1
ATOM 1493 C CA . LYS A 1 184 ? -6.787 13.838 6.520 1.00 80.69 184 LYS A CA 1
ATOM 1494 C C . LYS A 1 184 ? -7.741 14.223 7.655 1.00 80.69 184 LYS A C 1
ATOM 1496 O O . LYS A 1 184 ? -7.735 13.572 8.691 1.00 80.69 184 LYS A O 1
ATOM 1501 N N . ASP A 1 185 ? -8.572 15.251 7.477 1.00 80.06 185 ASP A N 1
ATOM 1502 C CA . ASP A 1 185 ? -9.462 15.742 8.537 1.00 80.06 185 ASP A CA 1
ATOM 1503 C C . ASP A 1 185 ? -10.612 14.760 8.800 1.00 80.06 185 ASP A C 1
ATOM 1505 O O . ASP A 1 185 ? -11.006 14.535 9.948 1.00 80.06 185 ASP A O 1
ATOM 1509 N N . PHE A 1 186 ? -11.128 14.132 7.738 1.00 80.62 186 PHE A N 1
ATOM 1510 C CA . PHE A 1 186 ? -12.108 13.057 7.851 1.00 80.62 186 PHE A CA 1
ATOM 1511 C C . PHE A 1 186 ? -11.486 11.846 8.549 1.00 80.62 186 PHE A C 1
ATOM 1513 O O . PHE A 1 186 ? -12.063 11.348 9.515 1.00 80.62 186 PHE A O 1
ATOM 1520 N N . LEU A 1 187 ? -10.279 11.449 8.131 1.00 76.69 187 LEU A N 1
ATOM 1521 C CA . LEU A 1 187 ? -9.537 10.327 8.717 1.00 76.69 187 LEU A CA 1
ATOM 1522 C C . LEU A 1 187 ? -9.186 10.564 10.191 1.00 76.69 187 LEU A C 1
ATOM 1524 O O . LEU A 1 187 ? -9.343 9.674 11.019 1.00 76.69 187 LEU A O 1
ATOM 1528 N N . ALA A 1 188 ? -8.804 11.783 10.567 1.00 78.88 188 ALA A N 1
ATOM 1529 C CA . ALA A 1 188 ? -8.537 12.134 11.958 1.00 78.88 188 ALA A CA 1
ATOM 1530 C C . ALA A 1 188 ? -9.800 12.038 12.831 1.00 78.88 188 ALA A C 1
ATOM 1532 O O . ALA A 1 188 ? -9.752 11.541 13.958 1.00 78.88 188 ALA A O 1
ATOM 1533 N N . LYS A 1 189 ? -10.954 12.478 12.312 1.00 81.12 189 LYS A N 1
ATOM 1534 C CA . LYS A 1 189 ? -12.241 12.371 13.018 1.00 81.12 189 LYS A CA 1
ATOM 1535 C C . LYS A 1 189 ? -12.661 10.913 13.210 1.00 81.12 189 LYS A C 1
ATOM 1537 O O . LYS A 1 189 ? -13.134 10.527 14.280 1.00 81.12 189 LYS A O 1
ATOM 1542 N N . VAL A 1 190 ? -12.474 10.119 12.166 1.00 76.12 190 VAL A N 1
ATOM 1543 C CA . VAL A 1 190 ? -12.636 8.665 12.152 1.00 76.12 190 VAL A CA 1
ATOM 1544 C C . VAL A 1 190 ? -11.790 8.012 13.247 1.00 76.12 190 VAL A C 1
ATOM 1546 O O . VAL A 1 190 ? -12.323 7.283 14.082 1.00 76.12 190 VAL A O 1
ATOM 1549 N N . GLN A 1 191 ? -10.500 8.348 13.299 1.00 76.38 191 GLN A N 1
ATOM 1550 C CA . GLN A 1 191 ? -9.549 7.777 14.244 1.00 76.38 191 GLN A CA 1
ATOM 1551 C C . GLN A 1 191 ? -9.931 8.134 15.681 1.00 76.38 191 GLN A C 1
ATOM 1553 O O . GLN A 1 191 ? -9.988 7.262 16.543 1.00 76.38 191 GLN A O 1
ATOM 1558 N N . SER A 1 192 ? -10.295 9.397 15.920 1.00 81.75 192 SER A N 1
ATOM 1559 C CA . SER A 1 192 ? -10.792 9.850 17.222 1.00 81.75 192 SER A CA 1
ATOM 1560 C C . SER A 1 192 ? -12.035 9.079 17.666 1.00 81.75 192 SER A C 1
ATOM 1562 O O . SER A 1 192 ? -12.153 8.742 18.840 1.00 81.75 192 SER A O 1
ATOM 1564 N N . THR A 1 193 ? -12.955 8.789 16.742 1.00 82.31 193 THR A N 1
ATOM 1565 C CA . THR A 1 19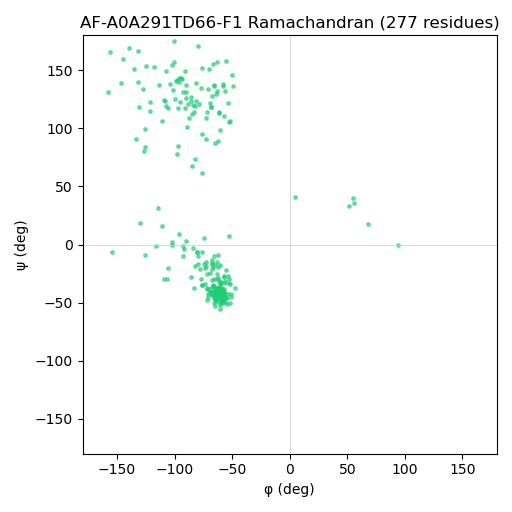3 ? -14.181 8.038 17.052 1.00 82.31 193 THR A CA 1
ATOM 1566 C C . THR A 1 193 ? -13.850 6.598 17.445 1.00 82.31 193 THR A C 1
ATOM 1568 O O . THR A 1 193 ? -14.347 6.107 18.456 1.00 82.31 193 THR A O 1
ATOM 1571 N N . LEU A 1 194 ? -12.956 5.939 16.700 1.00 78.88 194 LEU A N 1
ATOM 1572 C CA . LEU A 1 194 ? -12.486 4.590 17.027 1.00 78.88 194 LEU A CA 1
ATOM 1573 C C . LEU A 1 194 ? -11.757 4.548 18.376 1.00 78.88 194 LEU A C 1
ATOM 1575 O O . LEU A 1 194 ? -11.947 3.617 19.156 1.00 78.88 194 LEU A O 1
ATOM 1579 N N . ASP A 1 195 ? -10.943 5.556 18.682 1.00 82.88 195 ASP A N 1
ATOM 1580 C CA . ASP A 1 195 ? -10.232 5.636 19.958 1.00 82.88 195 ASP A CA 1
ATOM 1581 C C . ASP A 1 195 ? -11.191 5.862 21.137 1.00 82.88 195 ASP A C 1
ATOM 1583 O O . ASP A 1 195 ? -11.016 5.253 22.200 1.00 82.88 195 ASP A O 1
ATOM 1587 N N . ASP A 1 196 ? -12.248 6.655 20.944 1.00 86.38 196 ASP A N 1
ATOM 1588 C CA . ASP A 1 196 ? -13.329 6.808 21.920 1.00 86.38 196 ASP A CA 1
ATOM 1589 C C . ASP A 1 196 ? -14.086 5.486 22.140 1.00 86.38 196 ASP A C 1
ATOM 1591 O O . ASP A 1 196 ? -14.352 5.105 23.285 1.00 86.38 196 ASP A O 1
ATOM 1595 N N . GLU A 1 197 ? -14.375 4.729 21.079 1.00 86.12 197 GLU A N 1
ATOM 1596 C CA . GLU A 1 197 ? -15.008 3.409 21.182 1.00 86.12 197 GLU A CA 1
ATOM 1597 C C . GLU A 1 197 ? -14.112 2.383 21.885 1.00 86.12 197 GLU A C 1
ATOM 1599 O O . GLU A 1 197 ? -14.569 1.687 22.795 1.00 86.12 197 GLU A O 1
ATOM 1604 N N . ARG A 1 198 ? -12.814 2.336 21.559 1.00 87.75 198 ARG A N 1
ATOM 1605 C CA . ARG A 1 198 ? -11.832 1.491 22.263 1.00 87.75 198 ARG A CA 1
ATOM 1606 C C . ARG A 1 198 ? -11.741 1.859 23.739 1.00 87.75 198 ARG A C 1
ATOM 1608 O O . ARG A 1 198 ? -11.648 0.980 24.596 1.00 87.75 198 ARG A O 1
ATOM 1615 N N . LYS A 1 199 ? -11.799 3.150 24.070 1.00 88.81 199 LYS A N 1
ATOM 1616 C CA . LYS A 1 199 ? -11.813 3.624 25.458 1.00 88.81 199 LYS A CA 1
ATOM 1617 C C . LYS A 1 199 ? -13.090 3.205 26.186 1.00 88.81 199 LYS A C 1
ATOM 1619 O O . LYS A 1 199 ? -13.007 2.764 27.333 1.00 88.81 199 LYS A O 1
ATOM 1624 N N . ASN A 1 200 ? -14.247 3.295 25.535 1.00 89.25 200 ASN A N 1
ATOM 1625 C CA . ASN A 1 200 ? -15.514 2.820 26.091 1.00 89.25 200 ASN A CA 1
ATOM 1626 C C . ASN A 1 200 ? -15.487 1.308 26.329 1.00 89.25 200 ASN A C 1
ATOM 1628 O O . ASN A 1 200 ? -15.846 0.859 27.417 1.00 89.25 200 ASN A O 1
ATOM 1632 N N . PHE A 1 201 ? -14.965 0.542 25.370 1.00 90.06 201 PHE A N 1
ATOM 1633 C CA . PHE A 1 201 ? -14.771 -0.896 25.512 1.00 90.06 201 PHE A CA 1
ATOM 1634 C C . PHE A 1 201 ? -13.808 -1.235 26.663 1.00 90.06 201 PHE A C 1
ATOM 1636 O O . PHE A 1 201 ? -14.099 -2.097 27.491 1.00 90.06 201 PHE A O 1
ATOM 1643 N N . LYS A 1 202 ? -12.698 -0.499 26.814 1.00 91.19 202 LYS A N 1
ATOM 1644 C CA . LYS A 1 202 ? -11.806 -0.647 27.978 1.00 91.19 202 LYS A CA 1
ATOM 1645 C C . LYS A 1 202 ? -12.553 -0.446 29.296 1.00 91.19 202 LYS A C 1
ATOM 1647 O O . LYS A 1 202 ? -12.387 -1.223 30.232 1.00 91.19 202 LYS A O 1
ATOM 1652 N N . ASN A 1 203 ? -13.377 0.597 29.371 1.00 88.88 203 ASN A N 1
ATOM 1653 C CA . ASN A 1 203 ? -14.148 0.888 30.573 1.00 88.88 203 ASN A CA 1
ATOM 1654 C C . ASN A 1 203 ? -15.147 -0.236 30.884 1.00 88.88 203 ASN A C 1
ATOM 1656 O O . ASN A 1 203 ? -15.309 -0.575 32.056 1.00 88.88 203 ASN A O 1
ATOM 1660 N N . SER A 1 204 ? -15.774 -0.854 29.874 1.00 89.25 204 SER A N 1
ATOM 1661 C CA . SER A 1 204 ? -16.646 -2.014 30.103 1.00 89.25 204 SER A CA 1
ATOM 1662 C C . SER A 1 204 ? -15.879 -3.241 30.596 1.00 89.25 204 SER A C 1
ATOM 1664 O O . SER A 1 204 ? -16.382 -3.929 31.478 1.00 89.25 204 SER A O 1
ATOM 1666 N N . LEU A 1 205 ? -14.640 -3.474 30.132 1.00 90.94 205 LEU A N 1
ATOM 1667 C CA . LEU A 1 205 ? -13.807 -4.586 30.623 1.00 90.94 205 LEU A CA 1
ATOM 1668 C C . LEU A 1 205 ? -13.588 -4.520 32.138 1.00 90.94 205 LEU A C 1
ATOM 1670 O O . LEU A 1 205 ? -13.604 -5.544 32.813 1.00 90.94 205 LEU A O 1
ATOM 1674 N N . PHE A 1 206 ? -13.408 -3.324 32.704 1.00 89.50 206 PHE A N 1
ATOM 1675 C CA . PHE A 1 206 ? -13.156 -3.172 34.145 1.00 89.50 206 PHE A CA 1
ATOM 1676 C C . PHE A 1 206 ? -14.358 -3.551 35.018 1.00 89.50 206 PHE A C 1
ATOM 1678 O O . PHE A 1 206 ? -14.175 -3.795 36.210 1.00 89.50 206 PHE A O 1
ATOM 1685 N N . HIS A 1 207 ? -15.551 -3.623 34.424 1.00 86.31 207 HIS A N 1
ATOM 1686 C CA . HIS A 1 207 ? -16.789 -4.056 35.068 1.00 86.31 207 HIS A CA 1
ATOM 1687 C C . HIS A 1 207 ? -17.171 -5.501 34.686 1.00 86.31 207 HIS A C 1
ATOM 1689 O O . HIS A 1 207 ? -18.179 -6.016 35.162 1.00 86.31 207 HIS A O 1
ATOM 1695 N N . ASP A 1 208 ? -16.384 -6.177 33.841 1.00 89.12 208 ASP A N 1
ATOM 1696 C CA . ASP A 1 208 ? -16.607 -7.577 33.479 1.00 89.12 208 ASP A CA 1
ATOM 1697 C C . ASP A 1 208 ? -15.962 -8.506 34.518 1.00 89.12 208 ASP A C 1
ATOM 1699 O O . ASP A 1 208 ? -14.738 -8.617 34.624 1.00 89.12 208 ASP A O 1
ATOM 1703 N N . ALA A 1 209 ? -16.799 -9.230 35.264 1.00 87.94 209 ALA A N 1
ATOM 1704 C CA . ALA A 1 209 ? -16.365 -10.180 36.285 1.00 87.94 209 ALA A CA 1
ATOM 1705 C C . ALA A 1 209 ? -15.413 -11.267 35.750 1.00 87.94 209 ALA A C 1
ATOM 1707 O O . ALA A 1 209 ? -14.516 -11.714 36.464 1.00 87.94 209 ALA A O 1
ATOM 1708 N N . HIS A 1 210 ? -15.568 -11.696 34.496 1.00 89.75 210 HIS A N 1
ATOM 1709 C CA . HIS A 1 210 ? -14.659 -12.674 33.903 1.00 89.75 210 HIS A CA 1
ATOM 1710 C C . HIS A 1 210 ? -13.288 -12.063 33.621 1.00 89.75 210 HIS A C 1
ATOM 1712 O O . HIS A 1 210 ? -12.271 -12.717 33.851 1.00 89.75 210 HIS A O 1
ATOM 1718 N N . PHE A 1 211 ? -13.242 -10.807 33.176 1.00 90.44 211 PHE A N 1
ATOM 1719 C CA . PHE A 1 211 ? -11.989 -10.098 32.932 1.00 90.44 211 PHE A CA 1
ATOM 1720 C C . PHE A 1 211 ? -11.207 -9.874 34.231 1.00 90.44 211 PHE A C 1
ATOM 1722 O O . PHE A 1 211 ? -10.009 -10.167 34.306 1.00 90.44 211 PHE A O 1
ATOM 1729 N N . THR A 1 212 ? -11.878 -9.410 35.288 1.00 87.31 212 THR A N 1
ATOM 1730 C CA . THR A 1 212 ? -11.235 -9.117 36.581 1.00 87.31 212 THR A CA 1
ATOM 1731 C C . THR A 1 212 ? -10.630 -10.368 37.231 1.00 87.31 212 THR A C 1
ATOM 1733 O O . THR A 1 212 ? -9.583 -10.290 37.885 1.00 87.31 212 THR A O 1
ATOM 1736 N N . GLN A 1 213 ? -11.214 -11.542 36.970 1.00 88.38 213 GLN A N 1
ATOM 1737 C CA . GLN A 1 213 ? -10.752 -12.842 37.466 1.00 88.38 213 GLN A CA 1
ATOM 1738 C C . GLN A 1 213 ? -9.580 -13.449 36.672 1.00 88.38 213 GLN A C 1
ATOM 1740 O O . GLN A 1 213 ? -8.996 -14.445 37.110 1.00 88.38 213 GLN A O 1
ATOM 1745 N N . CYS A 1 214 ? -9.156 -12.845 35.555 1.00 90.81 214 CYS A N 1
ATOM 1746 C CA . CYS A 1 214 ? -8.063 -13.349 34.715 1.00 90.81 214 CYS A CA 1
ATOM 1747 C C . CYS A 1 214 ? -6.657 -13.097 35.308 1.00 90.81 214 CYS A C 1
ATOM 1749 O O . CYS A 1 214 ? -5.803 -12.413 34.737 1.00 90.81 214 CYS A O 1
ATOM 1751 N N . THR A 1 215 ? -6.396 -13.674 36.481 1.00 86.25 215 THR A N 1
ATOM 1752 C CA . THR A 1 215 ? -5.195 -13.445 37.309 1.00 86.25 215 THR A CA 1
ATOM 1753 C C . THR A 1 215 ? -3.875 -13.904 36.688 1.00 86.25 215 THR A C 1
ATOM 1755 O O . THR A 1 215 ? -2.809 -13.447 37.106 1.00 86.25 215 THR A O 1
ATOM 1758 N N . ASN A 1 216 ? -3.913 -14.762 35.669 1.00 90.69 216 ASN A N 1
ATOM 1759 C CA . ASN A 1 216 ? -2.734 -15.271 34.973 1.00 90.69 216 ASN A CA 1
ATOM 1760 C C . ASN A 1 216 ? -2.887 -15.165 33.447 1.00 90.69 216 ASN A C 1
ATOM 1762 O O . ASN A 1 216 ? -3.977 -14.923 32.930 1.00 90.69 216 ASN A O 1
ATOM 1766 N N . LYS A 1 217 ? -1.771 -15.344 32.729 1.00 89.81 217 LYS A N 1
ATOM 1767 C CA . LYS A 1 217 ? -1.717 -15.196 31.268 1.00 89.81 217 LYS A CA 1
ATOM 1768 C C . LYS A 1 217 ? -2.623 -16.193 30.537 1.00 89.81 217 LYS A C 1
ATOM 1770 O O . LYS A 1 217 ? -3.244 -15.816 29.557 1.00 89.81 217 LYS A O 1
ATOM 1775 N N . SER A 1 218 ? -2.739 -17.430 31.025 1.00 92.25 218 SER A N 1
ATOM 1776 C CA . SER A 1 218 ? -3.582 -18.458 30.396 1.00 92.25 218 SER A CA 1
ATOM 1777 C C . SER A 1 218 ? -5.059 -18.066 30.403 1.00 92.25 218 SER A C 1
ATOM 1779 O O . SER A 1 218 ? -5.715 -18.160 29.372 1.00 92.25 218 SER A O 1
ATOM 1781 N N . LEU A 1 219 ? -5.560 -17.574 31.541 1.00 92.44 219 LEU A N 1
ATOM 1782 C CA . LEU A 1 219 ? -6.946 -17.112 31.669 1.00 92.44 219 LEU A CA 1
ATOM 1783 C C . LEU A 1 219 ? -7.229 -15.914 30.759 1.00 92.44 219 LEU A C 1
ATOM 1785 O O . LEU A 1 219 ? -8.293 -15.835 30.158 1.00 92.44 219 LEU A O 1
ATOM 1789 N N . ARG A 1 220 ? -6.261 -15.000 30.610 1.00 93.12 220 ARG A N 1
ATOM 1790 C CA . ARG A 1 220 ? -6.400 -13.876 29.675 1.00 93.12 220 ARG A CA 1
ATOM 1791 C C . ARG A 1 220 ? -6.429 -14.336 28.226 1.00 93.12 220 ARG A C 1
ATOM 1793 O O . ARG A 1 220 ? -7.256 -13.841 27.474 1.00 93.12 220 ARG A O 1
ATOM 1800 N N . THR A 1 221 ? -5.597 -15.301 27.839 1.00 91.69 221 THR A N 1
ATOM 1801 C CA . THR A 1 221 ? -5.656 -15.889 26.493 1.00 91.69 221 THR A CA 1
ATOM 1802 C C . THR A 1 221 ? -7.028 -16.503 26.208 1.00 91.69 221 THR A C 1
ATOM 1804 O O . THR A 1 221 ? -7.588 -16.275 25.140 1.00 91.69 221 THR A O 1
ATOM 1807 N N . GLU A 1 222 ? -7.596 -17.239 27.165 1.00 91.44 222 GLU A N 1
ATOM 1808 C CA . GLU A 1 222 ? -8.937 -17.821 27.036 1.00 91.44 222 GLU A CA 1
ATOM 1809 C C . GLU A 1 222 ? -10.022 -16.739 26.937 1.00 91.44 222 GLU A C 1
ATOM 1811 O O . GLU A 1 222 ? -10.891 -16.805 26.068 1.00 91.44 222 GLU A O 1
ATOM 1816 N N . TYR A 1 223 ? -9.929 -15.696 27.765 1.00 92.44 223 TYR A N 1
ATOM 1817 C CA . TYR A 1 223 ? -10.828 -14.545 27.718 1.00 92.44 223 TYR A CA 1
ATOM 1818 C C . TYR A 1 223 ? -10.777 -13.821 26.366 1.00 92.44 223 TYR A C 1
ATOM 1820 O O . TYR A 1 223 ? -11.823 -13.542 25.782 1.00 92.44 223 TYR A O 1
ATOM 1828 N N . ILE A 1 224 ? -9.572 -13.569 25.843 1.00 92.25 224 ILE A N 1
ATOM 1829 C CA . ILE A 1 224 ? -9.345 -12.971 24.520 1.00 92.25 224 ILE A CA 1
ATOM 1830 C C . ILE A 1 224 ? -10.044 -13.808 23.445 1.00 92.25 224 ILE A C 1
ATOM 1832 O O . ILE A 1 224 ? -10.801 -13.261 22.648 1.00 92.25 224 ILE A O 1
ATOM 1836 N N . GLN A 1 225 ? -9.836 -15.129 23.448 1.00 90.06 225 GLN A N 1
ATOM 1837 C CA . GLN A 1 225 ? -10.440 -16.030 22.466 1.00 90.06 225 GLN A CA 1
ATOM 1838 C C . GLN A 1 225 ? -11.971 -16.046 22.569 1.00 90.06 225 GLN A C 1
ATOM 1840 O O . GLN A 1 225 ? -12.658 -16.085 21.549 1.00 90.06 225 GLN A O 1
ATOM 1845 N N . ARG A 1 226 ? -12.508 -16.009 23.794 1.00 90.44 226 ARG A N 1
ATOM 1846 C CA . ARG A 1 226 ? -13.952 -15.987 24.045 1.00 90.44 226 ARG A CA 1
ATOM 1847 C C . ARG A 1 226 ? -14.584 -14.706 23.516 1.00 90.44 226 ARG A C 1
ATOM 1849 O O . ARG A 1 226 ? -15.531 -14.796 22.751 1.00 90.44 226 ARG A O 1
ATOM 1856 N N . ILE A 1 227 ? -14.057 -13.542 23.900 1.00 90.75 227 ILE A N 1
ATOM 1857 C CA . ILE A 1 227 ? -14.599 -12.241 23.483 1.00 90.75 227 ILE A CA 1
ATOM 1858 C C . ILE A 1 227 ? -14.468 -12.048 21.973 1.00 90.75 227 ILE A C 1
ATOM 1860 O O . ILE A 1 227 ? -15.406 -11.579 21.340 1.00 90.75 227 ILE A O 1
ATOM 1864 N N . TRP A 1 228 ? -13.344 -12.456 21.380 1.00 88.06 228 TRP A N 1
ATOM 1865 C CA . TRP A 1 228 ? -13.143 -12.351 19.935 1.00 88.06 228 TRP A CA 1
ATOM 1866 C C . TRP A 1 228 ? -14.184 -13.134 19.130 1.00 88.06 228 TRP A C 1
ATOM 1868 O O . TRP A 1 228 ? -14.553 -12.722 18.036 1.00 88.06 228 TRP A O 1
ATOM 1878 N N . ASN A 1 229 ? -14.656 -14.263 19.659 1.00 85.06 229 ASN A N 1
ATOM 1879 C CA . ASN A 1 229 ? -15.596 -15.155 18.982 1.00 85.06 229 ASN A CA 1
ATOM 1880 C C . ASN A 1 229 ? -17.038 -15.020 19.484 1.00 85.06 229 ASN A C 1
ATOM 1882 O O . ASN A 1 229 ? -17.910 -15.757 19.027 1.00 85.06 229 ASN A O 1
ATOM 1886 N N . ASP A 1 230 ? -17.301 -14.110 20.421 1.00 84.00 230 ASP A N 1
ATOM 1887 C CA . ASP A 1 230 ? -18.632 -13.901 20.974 1.00 84.00 230 ASP A CA 1
ATOM 1888 C C . ASP A 1 230 ? -19.484 -13.065 20.002 1.00 84.00 230 ASP A C 1
ATOM 1890 O O . ASP A 1 230 ? -19.134 -11.915 19.718 1.00 84.00 230 ASP A O 1
ATOM 1894 N N . PRO A 1 231 ? -20.629 -13.585 19.518 1.00 77.25 231 PRO A N 1
ATOM 1895 C CA . PRO A 1 231 ? -21.536 -12.830 18.658 1.00 77.25 231 PRO A CA 1
ATOM 1896 C C . PRO A 1 231 ? -22.033 -11.522 19.287 1.00 77.25 231 PRO A C 1
ATOM 1898 O O . PRO A 1 231 ? -22.359 -10.587 18.560 1.00 77.25 231 PRO A O 1
ATOM 1901 N N . GLN A 1 232 ? -22.092 -11.435 20.622 1.00 74.31 232 GLN A N 1
ATOM 1902 C CA . GLN A 1 232 ? -22.493 -10.214 21.332 1.00 74.31 232 GLN A CA 1
ATOM 1903 C C . GLN A 1 232 ? -21.405 -9.131 21.332 1.00 74.31 232 GLN A C 1
ATOM 1905 O O . GLN A 1 232 ? -21.706 -7.965 21.574 1.00 74.31 232 GLN A O 1
ATOM 1910 N N . HIS A 1 233 ? -20.163 -9.503 21.022 1.00 73.75 233 HIS A N 1
ATOM 1911 C CA . HIS A 1 233 ? -18.999 -8.622 20.953 1.00 73.75 233 HIS A CA 1
ATOM 1912 C C . HIS A 1 233 ? -18.465 -8.516 19.517 1.00 73.75 233 HIS A C 1
ATOM 1914 O O . HIS A 1 233 ? -17.269 -8.330 19.295 1.00 73.75 233 HIS A O 1
ATOM 1920 N N . SER A 1 234 ? -19.348 -8.611 18.517 1.00 68.56 234 SER A N 1
ATOM 1921 C CA . SER A 1 234 ? -18.973 -8.555 17.097 1.00 68.56 234 SER A CA 1
ATOM 1922 C C . SER A 1 234 ? -18.224 -7.270 16.719 1.00 68.56 234 SER A C 1
ATOM 1924 O O . SER A 1 234 ? -17.370 -7.290 15.835 1.00 68.56 234 SER A O 1
ATOM 1926 N N . ASN A 1 235 ? -18.482 -6.170 17.432 1.00 75.62 235 ASN A N 1
ATOM 1927 C CA . ASN A 1 235 ? -17.778 -4.896 17.286 1.00 75.62 235 ASN A CA 1
ATOM 1928 C C . ASN A 1 235 ? -16.300 -4.952 17.714 1.00 75.62 235 ASN A C 1
ATOM 1930 O O . ASN A 1 235 ? -15.514 -4.098 17.326 1.00 75.62 235 ASN A O 1
ATOM 1934 N N . VAL A 1 236 ? -15.875 -5.940 18.502 1.00 80.38 236 VAL A N 1
ATOM 1935 C CA . VAL A 1 236 ? -14.467 -6.074 18.901 1.00 80.38 236 VAL A CA 1
ATOM 1936 C C . VAL A 1 236 ? -13.598 -6.411 17.694 1.00 80.38 236 VAL A C 1
ATOM 1938 O O . VAL A 1 236 ? -12.532 -5.821 17.526 1.00 80.38 236 VAL A O 1
ATOM 1941 N N . ARG A 1 237 ? -14.074 -7.298 16.812 1.00 76.69 237 ARG A N 1
ATOM 1942 C CA . ARG A 1 237 ? -13.362 -7.626 15.569 1.00 76.69 237 ARG A CA 1
ATOM 1943 C C . ARG A 1 237 ? -13.190 -6.383 14.698 1.00 76.69 237 ARG A C 1
ATOM 1945 O O . ARG A 1 237 ? -12.114 -6.160 14.167 1.00 76.69 237 ARG A O 1
ATOM 1952 N N . THR A 1 238 ? -14.211 -5.532 14.634 1.00 72.75 238 THR A N 1
ATOM 1953 C CA . THR A 1 238 ? -14.176 -4.224 13.962 1.00 72.75 238 THR A CA 1
ATOM 1954 C C . THR A 1 238 ? -13.111 -3.291 14.529 1.00 72.75 238 THR A C 1
ATOM 1956 O O . THR A 1 238 ? -12.325 -2.710 13.785 1.00 72.75 238 THR A O 1
ATOM 1959 N N . LEU A 1 239 ? -13.091 -3.134 15.855 1.00 77.81 239 LEU A N 1
ATOM 1960 C CA . LEU A 1 239 ? -12.257 -2.152 16.549 1.00 77.81 239 LEU A CA 1
ATOM 1961 C C . LEU A 1 239 ? -10.762 -2.475 16.495 1.00 77.81 239 LEU A C 1
ATOM 1963 O O . LEU A 1 239 ? -9.931 -1.573 16.655 1.00 77.81 239 LEU A O 1
ATOM 1967 N N . PHE A 1 240 ? -10.424 -3.750 16.310 1.00 79.50 240 PHE A N 1
ATOM 1968 C CA . PHE A 1 240 ? -9.058 -4.258 16.397 1.00 79.50 240 PHE A CA 1
ATOM 1969 C C . PHE A 1 240 ? -8.647 -5.116 15.193 1.00 79.50 240 PHE A C 1
ATOM 1971 O O . PHE A 1 240 ? -7.684 -5.873 15.301 1.00 79.50 240 PHE A O 1
ATOM 1978 N N . HIS A 1 241 ? -9.351 -5.013 14.066 1.00 69.88 241 HIS A N 1
ATOM 1979 C CA . HIS A 1 241 ? -8.998 -5.714 12.831 1.00 69.88 241 HIS A CA 1
ATOM 1980 C C . HIS A 1 241 ? -7.564 -5.372 12.392 1.00 69.88 241 HIS A C 1
ATOM 1982 O O . HIS A 1 241 ? -7.203 -4.194 12.363 1.00 69.88 241 HIS A O 1
ATOM 1988 N N . ASP A 1 242 ? -6.759 -6.381 12.050 1.00 62.25 242 ASP A N 1
ATOM 1989 C CA . ASP A 1 242 ? -5.388 -6.225 11.547 1.00 62.25 242 ASP A CA 1
ATOM 1990 C C . ASP A 1 242 ? -5.194 -7.123 10.309 1.00 62.25 242 ASP A C 1
ATOM 1992 O O . ASP A 1 242 ? -4.813 -8.286 10.439 1.00 62.25 242 ASP A O 1
ATOM 1996 N N . PRO A 1 243 ? -5.442 -6.625 9.087 1.00 50.88 243 PRO A N 1
ATOM 1997 C CA . PRO A 1 243 ? -5.383 -7.442 7.877 1.00 50.88 243 PRO A CA 1
ATOM 1998 C C . PRO A 1 243 ? -3.974 -7.926 7.531 1.00 50.88 243 PRO A C 1
ATOM 2000 O O . PRO A 1 243 ? -3.856 -8.874 6.765 1.00 50.88 243 PRO A O 1
ATOM 2003 N N . LEU A 1 244 ? -2.912 -7.344 8.104 1.00 46.09 244 LEU A N 1
ATOM 2004 C CA . LEU A 1 244 ? -1.547 -7.837 7.894 1.00 46.09 244 LEU A CA 1
ATOM 2005 C C . LEU A 1 244 ? -1.227 -9.066 8.766 1.00 46.09 244 LEU A C 1
ATOM 2007 O O . LEU A 1 244 ? -0.269 -9.783 8.483 1.00 46.09 244 LEU A O 1
ATOM 2011 N N . ASN A 1 245 ? -2.019 -9.337 9.813 1.00 48.09 245 ASN A N 1
ATOM 2012 C CA . ASN A 1 245 ? -1.807 -10.463 10.734 1.00 48.09 245 ASN A CA 1
ATOM 2013 C C . ASN A 1 245 ? -3.012 -11.403 10.900 1.00 48.09 245 ASN A C 1
ATOM 2015 O O . ASN A 1 245 ? -2.862 -12.465 11.516 1.00 48.09 245 ASN A O 1
ATOM 2019 N N . ASP A 1 246 ? -4.185 -11.065 10.368 1.00 52.62 246 ASP A N 1
ATOM 2020 C CA . ASP A 1 246 ? -5.404 -11.863 10.510 1.00 52.62 246 ASP A CA 1
ATOM 2021 C C . ASP A 1 246 ? -5.472 -12.969 9.438 1.00 52.62 246 ASP A C 1
ATOM 2023 O O . ASP A 1 246 ? -6.340 -13.002 8.572 1.00 52.62 246 ASP A O 1
ATOM 2027 N N . TYR A 1 247 ? -4.565 -13.949 9.535 1.00 51.16 247 TYR A N 1
ATOM 2028 C CA . TYR A 1 247 ? -4.572 -15.173 8.711 1.00 51.16 247 TYR A CA 1
ATOM 2029 C C . TYR A 1 247 ? -5.832 -16.047 8.913 1.00 51.16 247 TYR A C 1
ATOM 2031 O O . TYR A 1 247 ? -6.032 -17.031 8.201 1.00 51.16 247 TYR A O 1
ATOM 2039 N N . SER A 1 248 ? -6.678 -15.735 9.903 1.00 61.62 248 SER A N 1
ATOM 2040 C CA . SER A 1 248 ? -7.936 -16.435 10.167 1.00 61.62 248 SER A CA 1
ATOM 2041 C C . SER A 1 248 ? -8.904 -15.549 10.967 1.00 61.62 248 SER A C 1
ATOM 2043 O O . SER A 1 248 ? -8.512 -15.048 12.023 1.00 61.62 248 SER A O 1
ATOM 2045 N N . PRO A 1 249 ? -10.181 -15.420 10.552 1.00 66.50 249 PRO A N 1
ATOM 2046 C CA . PRO A 1 249 ? -11.180 -14.593 11.241 1.00 66.50 249 PRO A CA 1
ATOM 2047 C C . PRO A 1 249 ? -11.484 -15.064 12.674 1.00 66.50 249 PRO A C 1
ATOM 2049 O O . PRO A 1 249 ? -11.975 -14.287 13.495 1.00 66.50 249 PRO A O 1
ATOM 2052 N N . ASP A 1 250 ? -11.165 -16.319 12.999 1.00 72.62 250 ASP A N 1
ATOM 2053 C CA . ASP A 1 250 ? -11.376 -16.911 14.326 1.00 72.62 250 ASP A CA 1
ATOM 2054 C C . ASP A 1 250 ? -10.162 -16.754 15.253 1.00 72.62 250 ASP A C 1
ATOM 2056 O O . ASP A 1 250 ? -10.198 -17.134 16.431 1.00 72.62 250 ASP A O 1
ATOM 2060 N N . THR A 1 251 ? -9.071 -16.189 14.732 1.00 80.94 251 THR A N 1
ATOM 2061 C CA . THR A 1 251 ? -7.850 -15.935 15.491 1.00 80.94 251 THR A CA 1
ATOM 2062 C C . THR A 1 251 ? -7.808 -14.468 15.915 1.00 80.94 251 THR A C 1
ATOM 2064 O O . THR A 1 251 ? -7.891 -13.594 15.062 1.00 80.94 251 THR A O 1
ATOM 2067 N N . PRO A 1 252 ? -7.648 -14.166 17.215 1.00 83.50 252 PRO A N 1
ATOM 2068 C CA . PRO A 1 252 ? -7.593 -12.788 17.675 1.00 83.50 252 PRO A CA 1
ATOM 2069 C C . PRO A 1 252 ? -6.357 -12.055 17.160 1.00 83.50 252 PRO A C 1
ATOM 2071 O O . PRO A 1 252 ? -5.239 -12.588 17.260 1.00 83.50 252 PRO A O 1
ATOM 2074 N N . SER A 1 253 ? -6.552 -10.818 16.709 1.00 81.25 253 SER A N 1
ATOM 2075 C CA . SER A 1 253 ? -5.484 -9.978 16.171 1.00 81.25 253 SER A CA 1
ATOM 2076 C C . SER A 1 253 ? -4.400 -9.655 17.209 1.00 81.25 253 SER A C 1
ATOM 2078 O O . SER A 1 253 ? -4.599 -9.710 18.434 1.00 81.25 253 SER A O 1
ATOM 2080 N N . SER A 1 254 ? -3.204 -9.319 16.719 1.00 82.38 254 SER A N 1
ATOM 2081 C CA . SER A 1 254 ? -2.060 -8.934 17.557 1.00 82.38 254 SER A CA 1
ATOM 2082 C C . SER A 1 254 ? -2.348 -7.655 18.366 1.00 82.38 254 SER A C 1
ATOM 2084 O O . SER A 1 254 ? -2.027 -7.570 19.561 1.00 82.38 254 SER A O 1
ATOM 2086 N N . SER A 1 255 ? -3.024 -6.691 17.736 1.00 82.88 255 SER A N 1
ATOM 2087 C CA . SER A 1 255 ? -3.425 -5.414 18.323 1.00 82.88 255 SER A CA 1
ATOM 2088 C C . SER A 1 255 ? -4.433 -5.620 19.457 1.00 82.88 255 SER A C 1
ATOM 2090 O O . SER A 1 255 ? -4.252 -5.063 20.544 1.00 82.88 255 SER A O 1
ATOM 2092 N N . PHE A 1 256 ? -5.421 -6.504 19.273 1.00 88.69 256 PHE A N 1
ATOM 2093 C CA . PHE A 1 256 ? -6.402 -6.832 20.304 1.00 88.69 256 PHE A CA 1
ATOM 2094 C C . PHE A 1 256 ? -5.762 -7.502 21.523 1.00 88.69 256 PHE A C 1
ATOM 2096 O O . PHE A 1 256 ? -5.997 -7.094 22.664 1.00 88.69 256 PHE A O 1
ATOM 2103 N N . LYS A 1 257 ? -4.890 -8.495 21.299 1.00 89.56 257 LYS A N 1
ATOM 2104 C CA . LYS A 1 257 ? -4.143 -9.169 22.377 1.00 89.56 257 LYS A CA 1
ATOM 2105 C C . LYS A 1 257 ? -3.343 -8.165 23.211 1.00 89.56 257 LYS A C 1
ATOM 2107 O O . LYS A 1 257 ? -3.382 -8.202 24.442 1.00 89.56 257 LYS A O 1
ATOM 2112 N N . THR A 1 258 ? -2.651 -7.247 22.538 1.00 89.94 258 THR A N 1
ATOM 2113 C CA . THR A 1 258 ? -1.848 -6.198 23.180 1.00 89.94 258 THR A CA 1
ATOM 2114 C C . THR A 1 258 ? -2.725 -5.236 23.980 1.00 89.94 258 THR A C 1
ATOM 2116 O O . THR A 1 258 ? -2.407 -4.918 25.128 1.00 89.94 258 THR A O 1
ATOM 2119 N N . PHE A 1 259 ? -3.862 -4.825 23.416 1.00 91.75 259 PHE A N 1
ATOM 2120 C CA . PHE A 1 259 ? -4.832 -3.958 24.078 1.00 91.75 259 PHE A CA 1
ATOM 2121 C C . PHE A 1 259 ? -5.387 -4.577 25.369 1.00 91.75 259 PHE A C 1
ATOM 2123 O O . PHE A 1 259 ? -5.463 -3.895 26.396 1.00 91.75 259 PHE A O 1
ATOM 2130 N N . ILE A 1 260 ? -5.735 -5.867 25.353 1.00 93.31 260 ILE A N 1
ATOM 2131 C CA . ILE A 1 260 ? -6.256 -6.576 26.529 1.00 93.31 260 ILE A CA 1
ATOM 2132 C C . ILE A 1 260 ? -5.201 -6.676 27.639 1.00 93.31 260 ILE A C 1
ATOM 2134 O O . ILE A 1 260 ? -5.503 -6.383 28.798 1.00 93.31 260 ILE A O 1
ATOM 2138 N N . GLU A 1 261 ? -3.954 -7.026 27.312 1.00 93.25 261 GLU A N 1
ATOM 2139 C CA . GLU A 1 261 ? -2.871 -7.084 28.306 1.00 93.25 261 GLU A CA 1
ATOM 2140 C C . GLU A 1 261 ? -2.560 -5.700 28.900 1.00 93.25 261 GLU A C 1
ATOM 2142 O O . GLU A 1 261 ? -2.404 -5.568 30.120 1.00 93.25 261 GLU A O 1
ATOM 2147 N N . ALA A 1 262 ? -2.528 -4.652 28.069 1.00 92.88 262 ALA A N 1
ATOM 2148 C CA . ALA A 1 262 ? -2.340 -3.276 28.529 1.00 92.88 262 ALA A CA 1
ATOM 2149 C C . ALA A 1 262 ? -3.476 -2.838 29.468 1.00 92.88 262 ALA A C 1
ATOM 2151 O O . ALA A 1 262 ? -3.217 -2.334 30.565 1.00 92.88 262 ALA A O 1
ATOM 2152 N N . SER A 1 263 ? -4.724 -3.119 29.084 1.00 93.31 263 SER A N 1
ATOM 2153 C CA . SER A 1 263 ? -5.915 -2.824 29.886 1.00 93.31 263 SER A CA 1
ATOM 2154 C C . SER A 1 263 ? -5.895 -3.566 31.225 1.00 93.31 263 SER A C 1
ATOM 2156 O O . SER A 1 263 ? -6.198 -2.982 32.265 1.00 93.31 263 SER A O 1
ATOM 2158 N N . TYR A 1 264 ? -5.475 -4.835 31.244 1.00 92.56 264 TYR A N 1
ATOM 2159 C CA . TYR A 1 264 ? -5.381 -5.615 32.480 1.00 92.56 264 TYR A CA 1
ATOM 2160 C C . TYR A 1 264 ? -4.291 -5.081 33.420 1.00 92.56 264 TYR A C 1
ATOM 2162 O O . TYR A 1 264 ? -4.486 -4.992 34.637 1.00 92.56 264 TYR A O 1
ATOM 2170 N N . SER A 1 265 ? -3.142 -4.690 32.866 1.00 91.19 265 SER A N 1
ATOM 2171 C CA . SER A 1 265 ? -2.063 -4.049 33.626 1.00 91.19 265 SER A CA 1
ATOM 2172 C C . SER A 1 265 ? -2.530 -2.738 34.269 1.00 91.19 265 SER A C 1
ATOM 2174 O O . SER A 1 265 ? -2.301 -2.507 35.462 1.00 91.19 265 SER A O 1
ATOM 2176 N N . GLU A 1 266 ? -3.252 -1.907 33.512 1.00 92.12 266 GLU A N 1
ATOM 2177 C CA . GLU A 1 266 ? -3.860 -0.670 34.006 1.00 92.12 266 GLU A CA 1
ATOM 2178 C C . GLU A 1 266 ? -4.858 -0.947 35.139 1.00 92.12 266 GLU A C 1
ATOM 2180 O O . GLU A 1 266 ? -4.711 -0.385 36.227 1.00 92.12 266 GLU A O 1
ATOM 2185 N N . TYR A 1 267 ? -5.794 -1.881 34.941 1.00 92.00 267 TYR A N 1
ATOM 2186 C CA . TYR A 1 267 ? -6.757 -2.311 35.958 1.00 92.00 267 TYR A CA 1
ATOM 2187 C C . TYR A 1 267 ? -6.073 -2.715 37.273 1.00 92.00 267 TYR A C 1
ATOM 2189 O O . TYR A 1 267 ? -6.401 -2.209 38.350 1.00 92.00 267 TYR A O 1
ATOM 2197 N N . ARG A 1 268 ? -5.048 -3.575 37.208 1.00 90.81 268 ARG A N 1
ATOM 2198 C CA . ARG A 1 268 ? -4.298 -4.021 38.396 1.00 90.81 268 ARG A CA 1
ATOM 2199 C C . ARG A 1 268 ? -3.586 -2.872 39.100 1.00 90.81 268 ARG A C 1
ATOM 2201 O O . ARG A 1 268 ? -3.518 -2.860 40.330 1.00 90.81 268 ARG A O 1
ATOM 2208 N N . ASN A 1 269 ? -3.052 -1.914 38.349 1.00 90.88 269 ASN A N 1
ATOM 2209 C CA . ASN A 1 269 ? -2.412 -0.733 38.921 1.00 90.88 269 ASN A CA 1
ATOM 2210 C C . ASN A 1 269 ? -3.424 0.192 39.608 1.00 90.88 269 ASN A C 1
ATOM 2212 O O . ASN A 1 269 ? -3.144 0.679 40.704 1.00 90.88 269 ASN A O 1
ATOM 2216 N N . LEU A 1 270 ? -4.602 0.395 39.015 1.00 90.12 270 LEU A N 1
ATOM 2217 C CA . LEU A 1 270 ? -5.680 1.183 39.614 1.00 90.12 270 LEU A CA 1
ATOM 2218 C C . LEU A 1 270 ? -6.217 0.530 40.898 1.00 90.12 270 LEU A C 1
ATOM 2220 O O . LEU A 1 270 ? -6.374 1.225 41.904 1.00 90.12 270 LEU A O 1
ATOM 2224 N N . LEU A 1 271 ? -6.398 -0.797 40.906 1.00 88.12 271 LEU A N 1
ATOM 2225 C CA . LEU A 1 271 ? -6.756 -1.565 42.106 1.00 88.12 271 LEU A CA 1
ATOM 2226 C C . LEU A 1 271 ? -5.719 -1.401 43.222 1.00 88.12 271 LEU A C 1
ATOM 2228 O O . LEU A 1 271 ? -6.070 -1.112 44.362 1.00 88.12 271 LEU A O 1
ATOM 2232 N N . ARG A 1 272 ? -4.424 -1.554 42.902 1.00 89.25 272 ARG A N 1
ATOM 2233 C CA . ARG A 1 272 ? -3.327 -1.394 43.877 1.00 89.25 272 ARG A CA 1
ATOM 2234 C C . ARG A 1 272 ? -3.293 0.000 44.498 1.00 89.25 272 ARG A C 1
ATOM 2236 O O . ARG A 1 272 ? -2.894 0.142 45.648 1.00 89.25 272 ARG A O 1
ATOM 2243 N N . ARG A 1 273 ? -3.692 1.020 43.736 1.00 90.88 273 ARG A N 1
ATOM 2244 C CA . ARG A 1 273 ? -3.780 2.412 44.195 1.00 90.88 273 ARG A CA 1
ATOM 2245 C C . ARG A 1 273 ? -5.093 2.726 44.924 1.00 90.88 273 ARG A C 1
ATOM 2247 O O . ARG A 1 273 ? -5.248 3.848 45.390 1.00 90.88 273 ARG A O 1
ATOM 2254 N N . GLY A 1 274 ? -6.027 1.775 45.012 1.00 84.69 274 GLY A N 1
ATOM 2255 C CA . GLY A 1 274 ? -7.344 1.972 45.627 1.00 84.69 274 GLY A CA 1
ATOM 2256 C C . GLY A 1 274 ? -8.259 2.923 44.850 1.00 84.69 274 GLY A C 1
ATOM 2257 O O . GLY A 1 274 ? -9.219 3.437 45.415 1.00 84.69 274 GLY A O 1
ATOM 2258 N N . LEU A 1 275 ? -7.956 3.182 43.573 1.00 82.06 275 LEU A N 1
ATOM 2259 C CA . LEU A 1 275 ? -8.715 4.105 42.717 1.00 82.06 275 LEU A CA 1
ATOM 2260 C C . LEU A 1 275 ? -9.965 3.455 42.117 1.00 82.06 275 LEU A C 1
ATOM 2262 O O . LEU A 1 275 ? -10.879 4.154 41.693 1.00 82.06 275 LEU A O 1
ATOM 2266 N N . ILE A 1 276 ? -10.002 2.125 42.106 1.00 82.06 276 ILE A N 1
ATOM 2267 C CA . ILE A 1 276 ? -11.158 1.307 41.745 1.00 82.06 276 ILE A CA 1
ATOM 2268 C C . ILE A 1 276 ? -11.297 0.189 42.781 1.00 82.06 276 ILE A C 1
ATOM 2270 O O . ILE A 1 276 ? -10.303 -0.228 43.383 1.00 82.06 276 ILE A O 1
ATOM 2274 N N . LYS A 1 277 ? -12.523 -0.280 43.022 1.00 72.81 277 LYS A N 1
ATOM 2275 C CA . LYS A 1 277 ? -12.790 -1.398 43.935 1.00 72.81 277 LYS A CA 1
ATOM 2276 C C . LYS A 1 277 ? -12.896 -2.690 43.131 1.00 72.81 277 LYS A C 1
ATOM 2278 O O . LYS A 1 277 ? -13.461 -2.688 42.046 1.00 72.81 277 LYS A O 1
ATOM 2283 N N . SER A 1 278 ? -12.337 -3.771 43.671 1.00 61.38 278 SER A N 1
ATOM 2284 C CA . SER A 1 278 ? -12.731 -5.112 43.241 1.00 61.38 278 SER A CA 1
ATOM 2285 C C . SER A 1 278 ? -14.159 -5.304 43.721 1.00 61.38 278 SER A C 1
ATOM 2287 O O . SER A 1 278 ? -14.392 -5.217 44.930 1.00 61.38 278 SER A O 1
ATOM 2289 N N . GLU A 1 279 ? -15.087 -5.495 42.791 1.00 59.31 279 GLU A N 1
ATOM 2290 C CA . GLU A 1 279 ? -16.358 -6.147 43.112 1.00 59.31 279 GLU A CA 1
ATOM 2291 C C . GLU A 1 279 ? -16.118 -7.618 43.475 1.00 59.31 279 GLU A C 1
ATOM 2293 O O . GLU A 1 279 ? -15.086 -8.182 43.022 1.00 59.31 279 GLU A O 1
#

Solvent-accessible surface area (backbone atoms only — not comparable to full-atom values): 16492 Å² total; per-residue (Å²): 135,84,79,76,80,68,81,61,80,66,57,68,71,64,49,52,51,55,45,49,76,69,74,55,50,76,47,82,50,99,50,100,84,56,76,45,37,35,33,72,65,56,69,72,55,51,53,51,51,32,59,75,68,73,42,67,78,46,75,45,74,42,57,45,58,61,75,58,42,45,67,42,28,62,51,52,67,75,60,52,59,49,88,74,42,43,75,82,74,51,61,85,58,48,36,61,50,46,41,47,70,76,47,70,85,65,92,61,79,77,51,76,73,61,63,67,73,55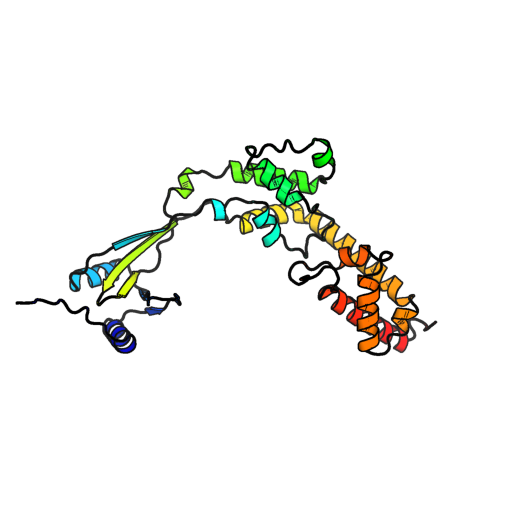,52,74,65,54,54,52,49,48,52,53,45,56,55,48,52,75,63,60,60,72,69,61,42,76,38,58,39,28,42,36,44,31,31,73,53,77,91,32,48,43,29,39,68,69,48,72,52,92,70,93,67,59,45,20,60,59,47,50,48,52,57,51,59,77,40,44,71,62,47,50,53,51,48,52,51,52,50,52,49,52,49,51,52,53,58,51,45,80,72,32,71,71,60,75,64,37,84,46,72,68,50,41,54,52,48,50,54,49,48,58,69,31,81,92,36,56,63,53,51,48,78,34,58,41,82,92,69,47,91,40,94,89,49,75,26,71,62,41,55,50,50,53,54,52,51,50,54,50,51,54,51,36,43,76,69,64,76,46,79,86,128

Secondary structure (DSSP, 8-state):
-----------HHHHHHHHHTTT--EEE---SSS--EEE-S-HHHHHHHHHHHTPPEEEEEEE--HHHHS--HHHHHHHS-TTTS-TTTS-TTHHHHHHHHH-TTSS----HHHHTTS-HHHHHHHHHHHHHHTTS-HHHHTSEEEEEEEEEETTEEEEEPPEE----SPPHHHHHHHHHHTTHHHHHHHHHHHHHHHHHHHHHHTT-HHHHT--SHHHHHHHHHHHHT-GGGHHHHHHT--TTT-SSTTSPPHHHHHHHHHHHHHHHHHHHTTSS---

Mean predicted aligned error: 13.62 Å

Organism: NCBI:txid853